Protein AF-A0A0U1DRR0-F1 (afdb_monomer)

Solvent-accessible surface area (backbone atoms only — not comparable to full-atom values): 11268 Å² total; per-residue (Å²): 137,65,84,66,63,60,56,57,52,58,53,50,54,57,53,50,54,53,51,51,54,51,48,52,51,49,52,54,47,48,56,52,49,50,54,51,51,52,50,51,48,54,51,50,53,49,51,50,51,52,52,52,51,52,52,54,51,50,53,51,50,52,53,50,51,50,52,51,51,51,51,51,54,50,51,52,51,52,51,51,37,72,68,53,86,77,43,70,48,77,48,73,47,66,81,33,59,77,59,14,31,36,36,39,28,39,34,53,83,41,56,37,26,60,30,38,38,37,42,34,44,92,91,46,76,49,76,49,74,42,70,67,47,61,54,63,72,58,57,55,76,42,77,53,41,60,52,44,42,50,54,21,50,49,32,29,54,55,29,53,76,69,70,49,92,62,80,22,73,30,78,48,55,39,37,40,40,35,39,28,23,38,92,76,65,35,77,48,76,48,77,50,77,48,81,41,80,33,70,27,85,75,85,76,82,126

Structure (mmCIF, N/CA/C/O backbone):
data_AF-A0A0U1DRR0-F1
#
_entry.id   AF-A0A0U1DRR0-F1
#
loop_
_atom_site.group_PDB
_atom_site.id
_atom_site.type_symbol
_atom_site.label_atom_id
_atom_site.label_alt_id
_atom_site.label_comp_id
_atom_site.label_asym_id
_atom_site.label_entity_id
_atom_site.label_seq_id
_atom_site.pdbx_PDB_ins_code
_atom_site.Cartn_x
_atom_site.Cartn_y
_atom_site.Cartn_z
_atom_site.occupancy
_atom_site.B_iso_or_equiv
_atom_site.auth_seq_id
_atom_site.auth_comp_id
_atom_site.auth_asym_id
_atom_site.auth_atom_id
_atom_site.pdbx_PDB_model_num
ATOM 1 N N . MET A 1 1 ? 75.560 34.987 -87.907 1.00 47.25 1 MET A N 1
ATOM 2 C CA . MET A 1 1 ? 74.380 34.548 -87.130 1.00 47.25 1 MET A CA 1
ATOM 3 C C . MET A 1 1 ? 74.604 33.088 -86.774 1.00 47.25 1 MET A C 1
ATOM 5 O O . MET A 1 1 ? 74.729 32.276 -87.680 1.00 47.25 1 MET A O 1
ATOM 9 N N . GLY A 1 2 ? 74.873 32.801 -85.498 1.00 44.09 2 GLY A N 1
ATOM 10 C CA . GLY A 1 2 ? 75.441 31.527 -85.048 1.00 44.09 2 GLY A CA 1
ATOM 11 C C . GLY A 1 2 ? 74.386 30.453 -84.785 1.00 44.09 2 GLY A C 1
ATOM 12 O O . GLY A 1 2 ? 73.340 30.732 -84.212 1.00 44.09 2 GLY A O 1
ATOM 13 N N . ALA A 1 3 ? 74.704 29.209 -85.149 1.00 47.69 3 ALA A N 1
ATOM 14 C CA . ALA A 1 3 ? 73.868 28.017 -84.963 1.00 47.69 3 ALA A CA 1
ATOM 15 C C . ALA A 1 3 ? 73.573 27.651 -83.486 1.00 47.69 3 ALA A C 1
ATOM 17 O O . ALA A 1 3 ? 72.823 26.715 -83.229 1.00 47.69 3 ALA A O 1
ATOM 18 N N . GLY A 1 4 ? 74.129 28.392 -82.518 1.00 49.22 4 GLY A N 1
ATOM 19 C CA . GLY A 1 4 ? 73.836 28.246 -81.088 1.00 49.22 4 GLY A CA 1
ATOM 20 C C . GLY A 1 4 ? 72.549 28.940 -80.620 1.00 49.22 4 GLY A C 1
ATOM 21 O O . GLY A 1 4 ? 72.000 28.539 -79.599 1.00 49.22 4 GLY A O 1
ATOM 22 N N . ASP A 1 5 ? 72.025 29.917 -81.372 1.00 46.09 5 ASP A N 1
ATOM 23 C CA . ASP A 1 5 ? 70.846 30.702 -80.952 1.00 46.09 5 ASP A CA 1
ATOM 24 C C . ASP A 1 5 ? 69.513 29.977 -81.212 1.00 46.09 5 ASP A C 1
ATOM 26 O O . ASP A 1 5 ? 68.544 30.151 -80.478 1.00 46.09 5 ASP A O 1
ATOM 30 N N . LEU A 1 6 ? 69.449 29.099 -82.222 1.00 45.78 6 LEU A N 1
ATOM 31 C CA . LEU A 1 6 ? 68.217 28.361 -82.535 1.00 45.78 6 LEU A CA 1
ATOM 32 C C . LEU A 1 6 ? 67.994 27.147 -81.618 1.00 45.78 6 LEU A C 1
ATOM 34 O O . LEU A 1 6 ? 66.853 26.786 -81.337 1.00 45.78 6 LEU A O 1
ATOM 38 N N . VAL A 1 7 ? 69.069 26.517 -81.134 1.00 48.88 7 VAL A N 1
ATOM 39 C CA . VAL A 1 7 ? 68.983 25.294 -80.315 1.00 48.88 7 VAL A CA 1
ATOM 40 C C . VAL A 1 7 ? 68.557 25.613 -78.876 1.00 48.88 7 VAL A C 1
ATOM 42 O O . VAL A 1 7 ? 67.777 24.862 -78.291 1.00 48.88 7 VAL A O 1
ATOM 45 N N . GLY A 1 8 ? 68.972 26.763 -78.330 1.00 45.22 8 GLY A N 1
ATOM 46 C CA . GLY A 1 8 ? 68.528 27.230 -77.010 1.00 45.22 8 GLY A CA 1
ATOM 47 C C . GLY A 1 8 ? 67.053 27.648 -76.974 1.00 45.22 8 GLY A C 1
ATOM 48 O O . GLY A 1 8 ? 66.344 27.334 -76.018 1.00 45.22 8 GLY A O 1
ATOM 49 N N . VAL A 1 9 ? 66.560 28.290 -78.039 1.00 50.00 9 VAL A N 1
ATOM 50 C CA . VAL A 1 9 ? 65.165 28.761 -78.123 1.00 50.00 9 VAL A CA 1
ATOM 51 C C . VAL A 1 9 ? 64.190 27.599 -78.339 1.00 50.00 9 VAL A C 1
ATOM 53 O O . VAL A 1 9 ? 63.159 27.535 -77.673 1.00 50.00 9 VAL A O 1
ATOM 56 N N . VAL A 1 10 ? 64.521 26.631 -79.202 1.00 50.53 10 VAL A N 1
ATOM 57 C CA . VAL A 1 10 ? 63.642 25.473 -79.457 1.00 50.53 10 VAL A CA 1
ATOM 58 C C . VAL A 1 10 ? 63.612 24.512 -78.258 1.00 50.53 10 VAL A C 1
ATOM 60 O O . VAL A 1 10 ? 62.545 24.006 -77.911 1.00 50.53 10 VAL A O 1
ATOM 63 N N . GLY A 1 11 ? 64.738 24.320 -77.559 1.00 51.00 11 GLY A N 1
ATOM 64 C CA . GLY A 1 11 ? 64.781 23.537 -76.316 1.00 51.00 11 GLY A CA 1
ATOM 65 C C . GLY A 1 11 ? 64.010 24.185 -75.157 1.00 51.00 11 GLY A C 1
ATOM 66 O O . GLY A 1 11 ? 63.301 23.494 -74.423 1.00 51.00 11 GLY A O 1
ATOM 67 N N . GLY A 1 12 ? 64.080 25.515 -75.024 1.00 48.97 12 GLY A N 1
ATOM 68 C CA . GLY A 1 12 ? 63.373 26.268 -73.981 1.00 48.97 12 GLY A CA 1
ATOM 69 C C . GLY A 1 12 ? 61.847 26.248 -74.124 1.00 48.97 12 GLY A C 1
ATOM 70 O O . GLY A 1 12 ? 61.138 26.132 -73.124 1.00 48.97 12 GLY A O 1
ATOM 71 N N . VAL A 1 13 ? 61.327 26.286 -75.356 1.00 54.12 13 VAL A N 1
ATOM 72 C CA . VAL A 1 13 ? 59.874 26.261 -75.615 1.00 54.12 13 VAL A CA 1
ATOM 73 C C . VAL A 1 13 ? 59.266 24.888 -75.304 1.00 54.12 13 VAL A C 1
ATOM 75 O O . VAL A 1 13 ? 58.203 24.815 -74.689 1.00 54.12 13 VAL A O 1
ATOM 78 N N . VAL A 1 14 ? 59.949 23.791 -75.647 1.00 56.69 14 VAL A N 1
ATOM 79 C CA . VAL A 1 14 ? 59.458 22.430 -75.352 1.00 56.69 14 VAL A CA 1
ATOM 80 C C . VAL A 1 14 ? 59.469 22.147 -73.842 1.00 56.69 14 VAL A C 1
ATOM 82 O O . VAL A 1 14 ? 58.505 21.586 -73.315 1.00 56.69 14 VAL A O 1
ATOM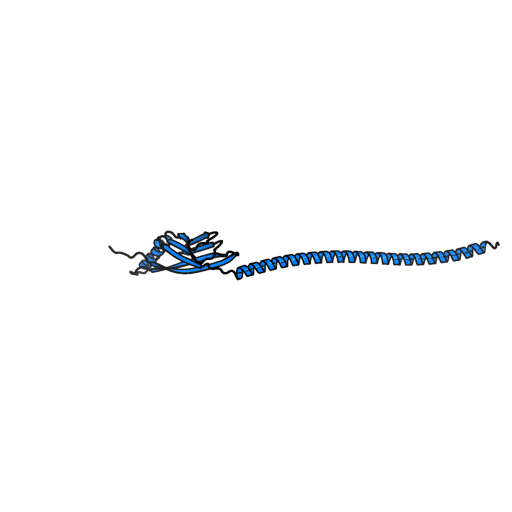 85 N N . GLY A 1 15 ? 60.503 22.600 -73.124 1.00 51.97 15 GLY A N 1
ATOM 86 C CA . GLY A 1 15 ? 60.571 22.491 -71.662 1.00 51.97 15 GLY A CA 1
ATOM 87 C C . GLY A 1 15 ? 59.484 23.296 -70.939 1.00 51.97 15 GLY A C 1
ATOM 88 O O . GLY A 1 15 ? 58.885 22.804 -69.982 1.00 51.97 15 GLY A O 1
ATOM 89 N N . ALA A 1 16 ? 59.164 24.499 -71.428 1.00 56.12 16 ALA A N 1
ATOM 90 C CA . ALA A 1 16 ? 58.118 25.344 -70.851 1.00 56.12 16 ALA A CA 1
ATOM 91 C C . ALA A 1 16 ? 56.708 24.742 -71.012 1.00 56.12 16 ALA A C 1
ATOM 93 O O . ALA A 1 16 ? 55.906 24.784 -70.078 1.00 56.12 16 ALA A O 1
ATOM 94 N N . VAL A 1 17 ? 56.409 24.126 -72.162 1.00 57.47 17 VAL A N 1
ATOM 95 C CA . VAL A 1 17 ? 55.110 23.472 -72.408 1.00 57.47 17 VAL A CA 1
ATOM 96 C C . VAL A 1 17 ? 54.944 22.221 -71.542 1.00 57.47 17 VAL A C 1
ATOM 98 O O . VAL A 1 17 ? 53.885 22.030 -70.943 1.00 57.47 17 VAL A O 1
ATOM 101 N N . ALA A 1 18 ? 55.991 21.402 -71.405 1.00 56.06 18 ALA A N 1
ATOM 102 C CA . ALA A 1 18 ? 55.964 20.237 -70.521 1.00 56.06 18 ALA A CA 1
ATOM 103 C C . ALA A 1 18 ? 55.761 20.636 -69.045 1.00 56.06 18 ALA A C 1
ATOM 105 O O . ALA A 1 18 ? 54.963 20.011 -68.344 1.00 56.06 18 ALA A O 1
ATOM 106 N N . GLY A 1 19 ? 56.407 21.718 -68.592 1.00 51.81 19 GLY A N 1
ATOM 107 C CA . GLY A 1 19 ? 56.219 22.274 -67.249 1.00 51.81 19 GLY A CA 1
ATOM 108 C C . GLY A 1 19 ? 54.793 22.775 -66.989 1.00 51.81 19 GLY A C 1
ATOM 109 O O . GLY A 1 19 ? 54.236 22.504 -65.927 1.00 51.81 19 GLY A O 1
ATOM 110 N N . LEU A 1 20 ? 54.161 23.435 -67.966 1.00 54.69 20 LEU A N 1
ATOM 111 C CA . LEU A 1 20 ? 52.775 23.910 -67.851 1.00 54.69 20 LEU A CA 1
ATOM 112 C C . LEU A 1 20 ? 51.760 22.761 -67.807 1.00 54.69 20 LEU A C 1
ATOM 114 O O . LEU A 1 20 ? 50.834 22.794 -66.997 1.00 54.69 20 LEU A O 1
ATOM 118 N N . VAL A 1 21 ? 51.939 21.721 -68.628 1.00 59.03 21 VAL A N 1
ATOM 119 C CA . VAL A 1 21 ? 51.066 20.534 -68.602 1.00 59.03 21 VAL A CA 1
ATOM 120 C C . VAL A 1 21 ? 51.209 19.786 -67.276 1.00 59.03 21 VAL A C 1
ATOM 122 O O . VAL A 1 21 ? 50.199 19.408 -66.681 1.00 59.03 21 VAL A O 1
ATOM 125 N N . ALA A 1 22 ? 52.437 19.632 -66.770 1.00 54.62 22 ALA A N 1
ATOM 126 C CA . ALA A 1 22 ? 52.684 19.040 -65.458 1.00 54.62 22 ALA A CA 1
ATOM 127 C C . ALA A 1 22 ? 52.049 19.866 -64.328 1.00 54.62 22 ALA A C 1
ATOM 129 O O . ALA A 1 22 ? 51.442 19.290 -63.430 1.00 54.62 22 ALA A O 1
ATOM 130 N N . LEU A 1 23 ? 52.108 21.199 -64.401 1.00 59.94 23 LEU A N 1
ATOM 131 C CA . LEU A 1 23 ? 51.491 22.089 -63.417 1.00 59.94 23 LEU A CA 1
ATOM 132 C C . LEU A 1 23 ? 49.958 21.993 -63.431 1.00 59.94 23 LEU A C 1
ATOM 134 O O . LEU A 1 23 ? 49.344 21.926 -62.372 1.00 59.94 23 LEU A O 1
ATOM 138 N N . ILE A 1 24 ? 49.333 21.922 -64.611 1.00 61.72 24 ILE A N 1
ATOM 139 C CA . ILE A 1 24 ? 47.876 21.756 -64.743 1.00 61.72 24 ILE A CA 1
ATOM 140 C C . ILE A 1 24 ? 47.433 20.392 -64.201 1.00 61.72 24 ILE A C 1
ATOM 142 O O . ILE A 1 24 ? 46.443 20.307 -63.471 1.00 61.72 24 ILE A O 1
ATOM 146 N N . TYR A 1 25 ? 48.169 19.322 -64.520 1.00 62.09 25 TYR A N 1
ATOM 147 C CA . TYR A 1 25 ? 47.878 17.988 -63.992 1.00 62.09 25 TYR A CA 1
ATOM 148 C C . TYR A 1 25 ? 48.100 17.905 -62.481 1.00 62.09 25 TYR A C 1
ATOM 150 O O . TYR A 1 25 ? 47.254 17.343 -61.791 1.00 62.09 25 TYR A O 1
ATOM 158 N N . ALA A 1 26 ? 49.171 18.507 -61.959 1.00 56.34 26 ALA A N 1
ATOM 159 C CA . ALA A 1 26 ? 49.430 18.593 -60.526 1.00 56.34 26 ALA A CA 1
ATOM 160 C C . ALA A 1 26 ? 48.349 19.411 -59.807 1.00 56.34 26 ALA A C 1
ATOM 162 O O . ALA A 1 26 ? 47.864 18.990 -58.764 1.00 56.34 26 ALA A O 1
ATOM 163 N N . HIS A 1 27 ? 47.890 20.521 -60.392 1.00 61.72 27 HIS A N 1
ATOM 164 C CA . HIS A 1 27 ? 46.808 21.326 -59.826 1.00 61.72 27 HIS A CA 1
ATOM 165 C C . HIS A 1 27 ? 45.486 20.546 -59.797 1.00 61.72 27 HIS A C 1
ATOM 167 O O . HIS A 1 27 ? 44.805 20.521 -58.777 1.00 61.72 27 HIS A O 1
ATOM 173 N N . LYS A 1 28 ? 45.145 19.835 -60.880 1.00 66.50 28 LYS A N 1
ATOM 174 C CA . LYS A 1 28 ? 43.941 18.989 -60.946 1.00 66.50 28 LYS A CA 1
ATOM 175 C C . LYS A 1 28 ? 44.018 17.788 -59.995 1.00 66.50 28 LYS A C 1
ATOM 177 O O . LYS A 1 28 ? 43.003 17.403 -59.415 1.00 66.50 28 LYS A O 1
ATOM 182 N N . ALA A 1 29 ? 45.203 17.202 -59.835 1.00 57.09 29 ALA A N 1
ATOM 183 C CA . ALA A 1 29 ? 45.454 16.132 -58.876 1.00 57.09 29 ALA A CA 1
ATOM 184 C C . ALA A 1 29 ? 45.346 16.639 -57.431 1.00 57.09 29 ALA A C 1
ATOM 186 O O . ALA A 1 29 ? 44.679 15.987 -56.633 1.00 57.09 29 ALA A O 1
ATOM 187 N N . ASN A 1 30 ? 45.892 17.821 -57.125 1.00 67.81 30 ASN A N 1
ATOM 188 C CA . ASN A 1 30 ? 45.749 18.467 -55.820 1.00 67.81 30 ASN A CA 1
ATOM 189 C C . ASN A 1 30 ? 44.279 18.749 -55.501 1.00 67.81 30 ASN A C 1
ATOM 191 O O . ASN A 1 30 ? 43.808 18.307 -54.465 1.00 67.81 30 ASN A O 1
ATOM 195 N N . THR A 1 31 ? 43.503 19.327 -56.426 1.00 74.06 31 THR A N 1
ATOM 196 C CA . THR A 1 31 ? 42.065 19.567 -56.196 1.00 74.06 31 THR A CA 1
ATOM 197 C C . THR A 1 31 ? 41.284 18.273 -55.934 1.00 74.06 31 THR A C 1
ATOM 199 O O . THR A 1 31 ? 40.393 18.234 -55.085 1.00 74.06 31 THR A O 1
ATOM 202 N N . LYS A 1 32 ? 41.614 17.184 -56.645 1.00 73.12 32 LYS A N 1
ATOM 203 C CA . LYS A 1 32 ? 40.989 15.872 -56.417 1.00 73.12 32 LYS A CA 1
ATOM 204 C C . LYS A 1 32 ? 41.426 15.254 -55.085 1.00 73.12 32 LYS A C 1
ATOM 206 O O . LYS A 1 32 ? 40.613 14.612 -54.427 1.00 73.12 32 LYS A O 1
ATOM 211 N N . SER A 1 33 ? 42.682 15.456 -54.693 1.00 69.31 33 SER A N 1
ATOM 212 C CA . SER A 1 33 ? 43.209 15.034 -53.396 1.00 69.31 33 SER A CA 1
ATOM 213 C C . SER A 1 33 ? 42.542 15.794 -52.252 1.00 69.31 33 SER A C 1
ATOM 215 O O . SER A 1 33 ? 42.168 15.172 -51.266 1.00 69.31 33 SER A O 1
ATOM 217 N N . ASP A 1 34 ? 42.321 17.100 -52.405 1.00 78.81 34 ASP A N 1
ATOM 218 C CA . ASP A 1 34 ? 41.624 17.932 -51.422 1.00 78.81 34 ASP A CA 1
ATOM 219 C C . ASP A 1 34 ? 40.175 17.466 -51.256 1.00 78.81 34 ASP A C 1
ATOM 221 O O . ASP A 1 34 ? 39.748 17.164 -50.147 1.00 78.81 34 ASP A O 1
ATOM 225 N N . SER A 1 35 ? 39.463 17.244 -52.367 1.00 77.56 35 SER A N 1
ATOM 226 C CA . SER A 1 35 ? 38.093 16.704 -52.334 1.00 77.56 35 SER A CA 1
ATOM 227 C C . SER A 1 35 ? 38.020 15.314 -51.685 1.00 77.56 35 SER A C 1
ATOM 229 O O . SER A 1 35 ? 37.065 14.998 -50.978 1.00 77.56 35 SER A O 1
ATOM 231 N N . SER A 1 36 ? 39.022 14.460 -51.920 1.00 72.88 36 SER A N 1
ATOM 232 C CA . SER A 1 36 ? 39.097 13.131 -51.302 1.00 72.88 36 SER A CA 1
ATOM 233 C C . SER A 1 36 ? 39.416 13.207 -49.809 1.00 72.88 36 SER A C 1
ATOM 235 O O . SER A 1 36 ? 38.892 12.404 -49.040 1.00 72.88 36 SER A O 1
ATOM 237 N N . ASN A 1 37 ? 40.264 14.151 -49.398 1.00 83.12 37 ASN A N 1
ATOM 238 C CA . ASN A 1 37 ? 40.577 14.401 -47.995 1.00 83.12 37 ASN A CA 1
ATOM 239 C C . ASN A 1 37 ? 39.357 14.952 -47.252 1.00 83.12 37 ASN A C 1
ATOM 241 O O . ASN A 1 37 ? 39.082 14.506 -46.140 1.00 83.12 37 ASN A O 1
ATOM 245 N N . ASP A 1 38 ? 38.596 15.853 -47.872 1.00 81.69 38 ASP A N 1
ATOM 246 C CA . ASP A 1 38 ? 37.351 16.377 -47.311 1.00 81.69 38 ASP A CA 1
ATOM 247 C C . ASP A 1 38 ? 36.304 15.269 -47.155 1.00 81.69 38 ASP A C 1
ATOM 249 O O . ASP A 1 38 ? 35.729 15.114 -46.079 1.00 81.69 38 ASP A O 1
ATOM 253 N N . LEU A 1 39 ? 36.130 14.418 -48.174 1.00 74.50 39 LEU A N 1
ATOM 254 C CA . LEU A 1 39 ? 35.236 13.260 -48.087 1.00 74.50 39 LEU A CA 1
ATOM 255 C C . LEU A 1 39 ? 35.669 12.277 -46.990 1.00 74.50 39 LEU A C 1
ATOM 257 O O . LEU A 1 39 ? 34.824 11.772 -46.254 1.00 74.50 39 LEU A O 1
ATOM 261 N N . ALA A 1 40 ? 36.972 12.013 -46.856 1.00 78.12 40 ALA A N 1
ATOM 262 C CA . ALA A 1 40 ? 37.500 11.150 -45.802 1.00 78.12 40 ALA A CA 1
ATOM 263 C C . ALA A 1 40 ? 37.259 11.740 -44.403 1.00 78.12 40 ALA A C 1
ATOM 265 O O . ALA A 1 40 ? 36.913 10.997 -43.485 1.00 78.12 40 ALA A O 1
ATOM 266 N N . ARG A 1 41 ? 37.379 13.067 -44.242 1.00 82.75 41 ARG A N 1
ATOM 267 C CA . ARG A 1 41 ? 37.029 13.767 -42.996 1.00 82.75 41 ARG A CA 1
ATOM 268 C C . ARG A 1 41 ? 35.545 13.623 -42.686 1.00 82.75 41 ARG A C 1
ATOM 270 O O . ARG A 1 41 ? 35.213 13.144 -41.611 1.00 82.75 41 ARG A O 1
ATOM 277 N N . THR A 1 42 ? 34.666 13.912 -43.648 1.00 77.31 42 THR A N 1
ATOM 278 C CA . THR A 1 42 ? 33.214 13.744 -43.472 1.00 77.31 42 THR A CA 1
ATOM 279 C C . THR A 1 42 ? 32.834 12.300 -43.136 1.00 77.31 42 THR A C 1
ATOM 281 O O . THR A 1 42 ? 31.987 12.071 -42.277 1.00 77.31 42 THR A O 1
ATOM 284 N N . ALA A 1 43 ? 33.464 11.310 -43.775 1.00 70.88 43 ALA A N 1
ATOM 285 C CA . ALA A 1 43 ? 33.225 9.901 -43.474 1.00 70.88 43 ALA A CA 1
ATOM 286 C C . ALA A 1 43 ? 33.680 9.529 -42.054 1.00 70.88 43 ALA A C 1
ATOM 288 O O . ALA A 1 43 ? 32.976 8.793 -41.363 1.00 70.88 43 ALA A O 1
ATOM 289 N N . ASN A 1 44 ? 34.823 10.055 -41.603 1.00 82.44 44 ASN A N 1
ATOM 290 C CA . ASN A 1 44 ? 35.314 9.842 -40.244 1.00 82.44 44 ASN A CA 1
ATOM 291 C C . ASN A 1 44 ? 34.410 10.520 -39.199 1.00 82.44 44 ASN A C 1
ATOM 293 O O . ASN A 1 44 ? 34.080 9.914 -38.183 1.00 82.44 44 ASN A O 1
ATOM 297 N N . ASP A 1 45 ? 33.935 11.735 -39.480 1.00 81.56 45 ASP A N 1
ATOM 298 C CA . ASP A 1 45 ? 32.996 12.461 -38.618 1.00 81.56 45 ASP A CA 1
ATOM 299 C C . ASP A 1 45 ? 31.650 11.724 -38.506 1.00 81.56 45 ASP A C 1
ATOM 301 O O . ASP A 1 45 ? 31.087 11.595 -37.414 1.00 81.56 45 ASP A O 1
ATOM 305 N N . LEU A 1 46 ? 31.156 11.172 -39.621 1.00 75.81 46 LEU A N 1
ATOM 306 C CA . LEU A 1 46 ? 29.944 10.355 -39.641 1.00 75.81 46 LEU A CA 1
ATOM 307 C C . LEU A 1 46 ? 30.134 9.042 -38.874 1.00 75.81 46 LEU A C 1
ATOM 309 O O . LEU A 1 46 ? 29.252 8.656 -38.110 1.00 75.81 46 LEU A O 1
ATOM 313 N N . ALA A 1 47 ? 31.278 8.370 -39.037 1.00 75.06 47 ALA A N 1
ATOM 314 C CA . ALA A 1 47 ? 31.603 7.153 -38.294 1.00 75.06 47 ALA A CA 1
ATOM 315 C C . ALA A 1 47 ? 31.709 7.418 -36.785 1.00 75.06 47 ALA A C 1
ATOM 317 O O . ALA A 1 47 ? 31.187 6.642 -35.985 1.00 75.06 47 ALA A O 1
ATOM 318 N N . SER A 1 48 ? 32.319 8.541 -36.399 1.00 83.31 48 SER A N 1
ATOM 319 C CA . SER A 1 48 ? 32.384 8.998 -35.010 1.00 83.31 48 SER A CA 1
ATOM 320 C C . SER A 1 48 ? 30.983 9.238 -34.441 1.00 83.31 48 SER A C 1
ATOM 322 O O . SER A 1 48 ? 30.628 8.673 -33.408 1.00 83.31 48 SER A O 1
ATOM 324 N N . THR A 1 49 ? 30.139 9.969 -35.177 1.00 81.06 49 THR A N 1
ATOM 325 C CA . THR A 1 49 ? 28.741 10.228 -34.793 1.00 81.06 49 THR A CA 1
ATOM 326 C C . THR A 1 49 ? 27.938 8.932 -34.663 1.00 81.06 49 THR A C 1
ATOM 328 O O . THR A 1 49 ? 27.200 8.754 -33.697 1.00 81.06 49 THR A O 1
ATOM 331 N N . ALA A 1 50 ? 28.103 7.995 -35.601 1.00 71.69 50 ALA A N 1
ATOM 332 C CA . ALA A 1 50 ? 27.448 6.692 -35.553 1.00 71.69 50 ALA A CA 1
ATOM 333 C C . ALA A 1 50 ? 27.890 5.870 -34.332 1.00 71.69 50 ALA A C 1
ATOM 335 O O . ALA A 1 50 ? 27.061 5.215 -33.704 1.00 71.69 50 ALA A O 1
ATOM 336 N N . ASN A 1 51 ? 29.172 5.931 -33.963 1.00 83.75 51 ASN A N 1
ATOM 337 C CA . ASN A 1 51 ? 29.692 5.253 -32.778 1.00 83.75 51 ASN A CA 1
ATOM 338 C C . ASN A 1 51 ? 29.154 5.868 -31.475 1.00 83.75 51 ASN A C 1
ATOM 340 O O . ASN A 1 51 ? 28.790 5.137 -30.551 1.00 83.75 51 ASN A O 1
ATOM 344 N N . THR A 1 52 ? 29.048 7.198 -31.409 1.00 86.06 52 THR A N 1
ATOM 345 C CA . THR A 1 52 ? 28.385 7.889 -30.295 1.00 86.06 52 THR A CA 1
ATOM 346 C C . THR A 1 52 ? 26.925 7.460 -30.182 1.00 86.06 52 THR A C 1
ATOM 348 O O . THR A 1 52 ? 26.513 7.009 -29.117 1.00 86.06 52 THR A O 1
ATOM 351 N N . LEU A 1 53 ? 26.171 7.482 -31.286 1.00 80.06 53 LEU A N 1
ATOM 352 C CA . LEU A 1 53 ? 24.765 7.075 -31.293 1.00 80.06 53 LEU A CA 1
ATOM 353 C C . LEU A 1 53 ? 24.583 5.604 -30.887 1.00 80.06 53 LEU A C 1
ATOM 355 O O . LEU A 1 53 ? 23.672 5.279 -30.132 1.00 80.06 53 LEU A O 1
ATOM 359 N N . ALA A 1 54 ? 25.464 4.709 -31.344 1.00 79.81 54 ALA A N 1
ATOM 360 C CA . ALA A 1 54 ? 25.445 3.306 -30.935 1.00 79.81 54 ALA A CA 1
ATOM 361 C C . ALA A 1 54 ? 25.712 3.142 -29.428 1.00 79.81 54 ALA A C 1
ATOM 363 O O . ALA A 1 54 ? 25.078 2.319 -28.769 1.00 79.81 54 ALA A O 1
ATOM 364 N N . THR A 1 55 ? 26.613 3.951 -28.868 1.00 88.81 55 THR A N 1
ATOM 365 C CA . THR A 1 55 ? 26.913 3.949 -27.429 1.00 88.81 55 THR A CA 1
ATOM 366 C C . THR A 1 55 ? 25.713 4.439 -26.610 1.00 88.81 55 THR A C 1
ATOM 368 O O . THR A 1 55 ? 25.347 3.822 -25.607 1.00 88.81 55 THR A O 1
ATOM 371 N N . GLU A 1 56 ? 25.054 5.508 -27.060 1.00 86.19 56 GLU A N 1
ATOM 372 C CA . GLU A 1 56 ? 23.829 6.032 -26.440 1.00 86.19 56 GLU A CA 1
ATOM 373 C C . GLU A 1 56 ? 22.669 5.028 -26.521 1.00 86.19 56 GLU A C 1
ATOM 375 O O . GLU A 1 56 ? 21.949 4.819 -25.540 1.00 86.19 56 GLU A O 1
ATOM 380 N N . ALA A 1 57 ? 22.515 4.350 -27.663 1.00 81.12 57 ALA A N 1
ATOM 381 C CA . ALA A 1 57 ? 21.511 3.308 -27.850 1.00 81.12 57 ALA A CA 1
ATOM 382 C C . ALA A 1 57 ? 21.740 2.112 -26.914 1.00 81.12 57 ALA A C 1
ATOM 384 O O . ALA A 1 57 ? 20.788 1.640 -26.294 1.00 81.12 57 ALA A O 1
ATOM 385 N N . ASN A 1 58 ? 22.990 1.664 -26.750 1.00 88.94 58 ASN A N 1
ATOM 386 C CA . ASN A 1 58 ? 23.330 0.593 -25.809 1.00 88.94 58 ASN A CA 1
ATOM 387 C C . ASN A 1 58 ? 23.032 1.001 -24.363 1.00 88.94 58 ASN A C 1
ATOM 389 O O . ASN A 1 58 ? 22.387 0.251 -23.640 1.00 88.94 58 ASN A O 1
ATOM 393 N N . THR A 1 59 ? 23.399 2.225 -23.977 1.00 92.62 59 THR A N 1
ATOM 394 C CA . THR A 1 59 ? 23.084 2.764 -22.643 1.00 92.62 59 THR A CA 1
ATOM 395 C C . THR A 1 59 ? 21.572 2.789 -22.396 1.00 92.62 59 THR A C 1
ATOM 397 O O . THR A 1 59 ? 21.091 2.418 -21.328 1.00 92.62 59 THR A O 1
ATOM 400 N N . THR A 1 60 ? 20.794 3.188 -23.404 1.00 87.94 60 THR A N 1
ATOM 401 C CA . THR A 1 60 ? 19.328 3.201 -23.326 1.00 87.94 60 THR A CA 1
ATOM 402 C C . THR A 1 60 ? 18.756 1.789 -23.193 1.00 87.94 60 THR A C 1
ATOM 404 O O . THR A 1 60 ? 17.826 1.578 -22.415 1.00 87.94 60 THR A O 1
ATOM 407 N N . ALA A 1 61 ? 19.311 0.819 -23.924 1.00 89.12 61 ALA A N 1
ATOM 408 C CA . ALA A 1 61 ? 18.908 -0.580 -23.836 1.00 89.12 61 ALA A CA 1
ATOM 409 C C . ALA A 1 61 ? 19.221 -1.185 -22.457 1.00 89.12 61 ALA A C 1
ATOM 411 O O . ALA A 1 61 ? 18.380 -1.897 -21.909 1.00 89.12 61 ALA A O 1
ATOM 412 N N . ASP A 1 62 ? 20.376 -0.856 -21.874 1.00 93.38 62 ASP A N 1
ATOM 413 C CA . ASP A 1 62 ? 20.753 -1.293 -20.527 1.00 93.38 62 ASP A CA 1
ATOM 414 C C . ASP A 1 62 ? 19.806 -0.720 -19.465 1.00 93.38 62 ASP A C 1
ATOM 416 O O . ASP A 1 62 ? 19.277 -1.471 -18.643 1.00 93.38 62 ASP A O 1
ATOM 420 N N . ASN A 1 63 ? 19.494 0.577 -19.545 1.00 93.44 63 ASN A N 1
ATOM 421 C CA . ASN A 1 63 ? 18.516 1.214 -18.658 1.00 93.44 63 ASN A CA 1
ATOM 422 C C . ASN A 1 63 ? 17.123 0.580 -18.806 1.00 93.44 63 ASN A C 1
ATOM 424 O O . ASN A 1 63 ? 16.438 0.314 -17.819 1.00 93.44 63 ASN A O 1
ATOM 428 N N . ALA A 1 64 ? 16.689 0.301 -20.040 1.00 90.69 64 ALA A N 1
ATOM 429 C CA . ALA A 1 64 ? 15.410 -0.358 -20.289 1.00 90.69 64 ALA A CA 1
ATOM 430 C C . ALA A 1 64 ? 15.378 -1.785 -19.714 1.00 90.69 64 ALA A C 1
ATOM 432 O O . ALA A 1 64 ? 14.357 -2.212 -19.170 1.00 90.69 64 ALA A O 1
ATOM 433 N N . LEU A 1 65 ? 16.493 -2.518 -19.797 1.00 93.56 65 LEU A N 1
ATOM 434 C CA . LEU A 1 65 ? 16.633 -3.844 -19.203 1.00 93.56 65 LEU A CA 1
ATOM 435 C C . LEU A 1 65 ? 16.575 -3.791 -17.671 1.00 93.56 65 LEU A C 1
ATOM 437 O O . LEU A 1 65 ? 15.977 -4.676 -17.059 1.00 93.56 65 LEU A O 1
ATOM 441 N N . GLU A 1 66 ? 17.185 -2.785 -17.048 1.00 95.56 66 GLU A N 1
ATOM 442 C CA . GLU A 1 66 ? 17.112 -2.568 -15.601 1.00 95.56 66 GLU A CA 1
ATOM 443 C C . GLU A 1 66 ? 15.670 -2.313 -15.150 1.00 95.56 66 GLU A C 1
ATOM 445 O O . GLU A 1 66 ? 15.154 -3.055 -14.314 1.00 95.56 66 GLU A O 1
ATOM 450 N N . VAL A 1 67 ? 14.970 -1.379 -15.800 1.00 94.62 67 VAL A N 1
ATOM 451 C CA . VAL A 1 67 ? 13.552 -1.097 -15.521 1.00 94.62 67 VAL A CA 1
ATOM 452 C C . VAL A 1 67 ? 12.684 -2.344 -15.715 1.00 94.62 67 VAL A C 1
ATOM 454 O O . VAL A 1 67 ? 11.808 -2.625 -14.899 1.00 94.62 67 VAL A O 1
ATOM 457 N N . ALA A 1 68 ? 12.932 -3.139 -16.760 1.00 91.75 68 ALA A N 1
ATOM 458 C CA . ALA A 1 68 ? 12.199 -4.384 -16.986 1.00 91.75 68 ALA A CA 1
ATOM 459 C C . ALA A 1 68 ? 12.448 -5.425 -15.878 1.00 91.75 68 ALA A C 1
ATOM 461 O O . ALA A 1 68 ? 11.522 -6.128 -15.468 1.00 91.75 68 ALA A O 1
ATOM 462 N N . LYS A 1 69 ? 13.681 -5.525 -15.362 1.00 94.06 69 LYS A N 1
ATOM 463 C CA . LYS A 1 69 ? 14.005 -6.403 -14.225 1.00 94.06 69 LYS A CA 1
ATOM 464 C C . LYS A 1 69 ? 13.285 -5.955 -12.961 1.00 94.06 69 LYS A C 1
ATOM 466 O O . LYS A 1 69 ? 12.707 -6.799 -12.280 1.00 94.06 69 LYS A O 1
ATOM 471 N N . GLU A 1 70 ? 13.289 -4.658 -12.669 1.00 93.69 70 GLU A N 1
ATOM 472 C CA . GLU A 1 70 ? 12.552 -4.104 -11.534 1.00 93.69 70 GLU A CA 1
ATOM 473 C C . GLU A 1 70 ? 11.055 -4.385 -11.669 1.00 93.69 70 GLU A C 1
ATOM 475 O O . GLU A 1 70 ? 10.450 -4.941 -10.754 1.00 93.69 70 GLU A O 1
ATOM 480 N N . ALA A 1 71 ? 10.462 -4.094 -12.830 1.00 90.50 71 ALA A N 1
ATOM 481 C CA . ALA A 1 71 ? 9.048 -4.342 -13.100 1.00 90.50 71 ALA A CA 1
ATOM 482 C C . ALA A 1 71 ? 8.668 -5.819 -12.908 1.00 90.50 71 ALA A C 1
ATOM 484 O O . ALA A 1 71 ? 7.657 -6.115 -12.272 1.00 90.50 71 ALA A O 1
ATOM 485 N N . ASN A 1 72 ? 9.502 -6.755 -13.371 1.00 91.56 72 ASN A N 1
ATOM 486 C CA . ASN A 1 72 ? 9.288 -8.185 -13.136 1.00 91.56 72 ASN A CA 1
ATOM 487 C C . ASN A 1 72 ? 9.353 -8.542 -11.643 1.00 91.56 72 ASN A C 1
ATOM 489 O O . ASN A 1 72 ? 8.533 -9.318 -11.156 1.00 91.56 72 ASN A O 1
ATOM 493 N N . GLN A 1 73 ? 10.288 -7.959 -10.886 1.00 91.44 73 GLN A N 1
ATOM 494 C CA . GLN A 1 73 ? 10.359 -8.162 -9.435 1.00 91.44 73 GLN A CA 1
ATOM 495 C C . GLN A 1 73 ? 9.131 -7.600 -8.706 1.00 91.44 73 GLN A C 1
ATOM 497 O O . GLN A 1 73 ? 8.647 -8.221 -7.759 1.00 91.44 73 GLN A O 1
ATOM 502 N N . TYR A 1 74 ? 8.613 -6.442 -9.125 1.00 89.81 74 TYR A N 1
ATOM 503 C CA . TYR A 1 74 ? 7.342 -5.915 -8.619 1.00 89.81 74 TYR A CA 1
ATOM 504 C C . TYR A 1 74 ? 6.189 -6.865 -8.942 1.00 89.81 74 TYR A C 1
ATOM 506 O O . TYR A 1 74 ? 5.467 -7.252 -8.030 1.00 89.81 74 TYR A O 1
ATOM 514 N N . SER A 1 75 ? 6.088 -7.328 -10.191 1.00 86.69 75 SER A N 1
ATOM 515 C CA . SER A 1 75 ? 5.039 -8.258 -10.620 1.00 86.69 75 SER A CA 1
ATOM 516 C C . SER A 1 75 ? 5.029 -9.547 -9.797 1.00 86.69 75 SER A C 1
ATOM 518 O O . SER A 1 75 ? 3.967 -9.983 -9.366 1.00 86.69 75 SER A O 1
ATOM 520 N N . HIS A 1 76 ? 6.193 -10.145 -9.531 1.00 87.75 76 HIS A N 1
ATOM 521 C CA . HIS A 1 76 ? 6.273 -11.351 -8.703 1.00 87.75 76 HIS A CA 1
ATOM 522 C C . HIS A 1 76 ? 5.888 -11.100 -7.241 1.00 87.75 76 HIS A C 1
ATOM 524 O O . HIS A 1 76 ? 5.256 -11.953 -6.621 1.00 87.75 76 HIS A O 1
ATOM 530 N N . ARG A 1 77 ? 6.244 -9.939 -6.674 1.00 86.25 77 ARG A N 1
ATOM 531 C CA . ARG A 1 77 ? 5.818 -9.575 -5.313 1.00 86.25 77 ARG A CA 1
ATOM 532 C C . ARG A 1 77 ? 4.314 -9.357 -5.236 1.00 86.25 77 ARG A C 1
ATOM 534 O O . ARG A 1 77 ? 3.688 -9.824 -4.291 1.00 86.25 77 ARG A O 1
ATOM 541 N N . ASP A 1 78 ? 3.740 -8.685 -6.223 1.00 83.69 78 ASP A N 1
ATOM 542 C CA . ASP A 1 78 ? 2.303 -8.434 -6.269 1.00 83.69 78 ASP A CA 1
ATOM 543 C C . ASP A 1 78 ? 1.516 -9.736 -6.465 1.00 83.69 78 ASP A C 1
ATOM 545 O O . ASP A 1 78 ? 0.508 -9.945 -5.793 1.00 83.69 78 ASP A O 1
ATOM 549 N N . GLU A 1 79 ? 2.010 -10.659 -7.295 1.00 86.62 79 GLU A N 1
ATOM 550 C CA . GLU A 1 79 ? 1.438 -12.004 -7.437 1.00 86.62 79 GLU A CA 1
ATOM 551 C C . GLU A 1 79 ? 1.512 -12.799 -6.122 1.00 86.62 79 GLU A C 1
ATOM 553 O O . GLU A 1 79 ? 0.526 -13.417 -5.708 1.00 86.62 79 GLU A O 1
ATOM 558 N N . ALA A 1 80 ? 2.646 -12.735 -5.415 1.00 83.06 80 ALA A N 1
ATOM 559 C CA . ALA A 1 80 ? 2.803 -13.380 -4.113 1.00 83.06 80 ALA A CA 1
ATOM 560 C C . ALA A 1 80 ? 1.814 -12.827 -3.073 1.00 83.06 80 ALA A C 1
ATOM 562 O O . ALA A 1 80 ? 1.194 -13.605 -2.354 1.00 83.06 80 ALA A O 1
ATOM 563 N N . ARG A 1 81 ? 1.599 -11.503 -3.032 1.00 86.81 81 ARG A N 1
ATOM 564 C CA . ARG A 1 81 ? 0.578 -10.874 -2.171 1.00 86.81 81 ARG A CA 1
ATOM 565 C C . ARG A 1 81 ? -0.844 -11.256 -2.567 1.00 86.81 81 ARG A C 1
ATOM 567 O O . ARG A 1 81 ? -1.689 -11.468 -1.704 1.00 86.81 81 ARG A O 1
ATOM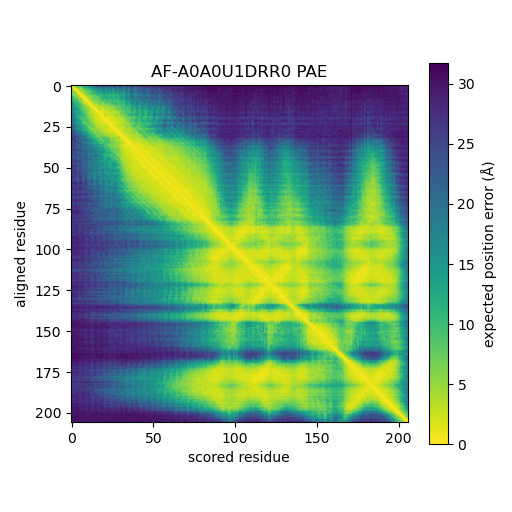 574 N N . ALA A 1 82 ? -1.129 -11.326 -3.866 1.00 78.56 82 ALA A N 1
ATOM 575 C CA . ALA A 1 82 ? -2.463 -11.649 -4.369 1.00 78.56 82 ALA A CA 1
ATOM 576 C C . ALA A 1 82 ? -2.868 -13.100 -4.067 1.00 78.56 82 ALA A C 1
ATOM 578 O O . ALA A 1 82 ? -4.048 -13.382 -3.865 1.00 78.56 82 ALA A O 1
ATOM 579 N N . THR A 1 83 ? -1.892 -14.008 -4.034 1.00 86.75 83 THR A N 1
ATOM 580 C CA . THR A 1 83 ? -2.092 -15.438 -3.756 1.00 86.75 83 THR A CA 1
ATOM 581 C C . THR A 1 83 ? -1.831 -15.819 -2.299 1.00 86.75 83 THR A C 1
ATOM 583 O O . THR A 1 83 ? -1.997 -16.985 -1.932 1.00 86.75 83 THR A O 1
ATOM 586 N N . GLU A 1 84 ? -1.458 -14.855 -1.454 1.00 86.06 84 GLU A N 1
ATOM 587 C CA . GLU A 1 84 ? -1.247 -15.068 -0.028 1.00 86.06 84 GLU A CA 1
ATOM 588 C C . GLU A 1 84 ? -2.549 -15.534 0.630 1.00 86.06 84 GLU A C 1
ATOM 590 O O . GLU A 1 84 ? -3.569 -14.835 0.641 1.00 86.06 84 GLU A O 1
ATOM 595 N N . ARG A 1 85 ? -2.507 -16.734 1.209 1.00 85.00 85 ARG A N 1
ATOM 596 C CA . ARG A 1 85 ? -3.564 -17.184 2.108 1.00 85.00 85 ARG A CA 1
ATOM 597 C C . ARG A 1 85 ? -3.479 -16.347 3.380 1.00 85.00 85 ARG A C 1
ATOM 599 O O . ARG A 1 85 ? -2.412 -16.258 3.971 1.00 85.00 85 ARG A O 1
ATOM 606 N N . HIS A 1 86 ? -4.606 -15.772 3.781 1.00 86.12 86 HIS A N 1
ATOM 607 C CA . HIS A 1 86 ? -4.735 -15.063 5.044 1.00 86.12 86 HIS A CA 1
ATOM 608 C C . HIS A 1 86 ? -5.991 -15.545 5.777 1.00 86.12 86 HIS A C 1
ATOM 610 O O . HIS A 1 86 ? -7.093 -15.541 5.225 1.00 86.12 86 HIS A O 1
ATOM 616 N N . ASP A 1 87 ? -5.824 -15.947 7.025 1.00 89.50 87 ASP A N 1
ATOM 617 C CA . ASP A 1 87 ? -6.869 -16.289 7.976 1.00 89.50 87 ASP A CA 1
ATOM 618 C C . ASP A 1 87 ? -6.806 -15.304 9.141 1.00 89.50 87 ASP A C 1
ATOM 620 O O . ASP A 1 87 ? -6.232 -15.558 10.200 1.00 89.50 87 ASP A O 1
ATOM 624 N N . VAL A 1 88 ? -7.365 -14.123 8.885 1.00 91.44 88 VAL A N 1
ATOM 625 C CA . VAL A 1 88 ? -7.567 -13.074 9.879 1.00 91.44 88 VAL A CA 1
ATOM 626 C C . VAL A 1 88 ? -9.009 -12.626 9.766 1.00 91.44 88 VAL A C 1
ATOM 628 O O . VAL A 1 88 ? -9.436 -12.133 8.720 1.00 91.44 88 VAL A O 1
ATOM 631 N N . HIS A 1 89 ? -9.748 -12.785 10.853 1.00 91.44 89 HIS A N 1
ATOM 632 C CA . HIS A 1 89 ? -11.084 -12.233 11.010 1.00 91.44 89 HIS A CA 1
ATOM 633 C C . HIS A 1 89 ? -11.221 -11.617 12.399 1.00 91.44 89 HIS A C 1
ATOM 635 O O . HIS A 1 89 ? -10.427 -11.887 13.300 1.00 91.44 89 HIS A O 1
ATOM 641 N N . TRP A 1 90 ? -12.202 -10.738 12.557 1.00 93.38 90 TRP A N 1
ATOM 642 C CA . TRP A 1 90 ? -12.369 -9.952 13.768 1.00 93.38 90 TRP A CA 1
ATOM 643 C C . TRP A 1 90 ? -13.684 -10.316 14.436 1.00 93.38 90 TRP A C 1
ATOM 645 O O . TRP A 1 90 ? -14.749 -10.150 13.847 1.00 93.38 90 TRP A O 1
ATOM 655 N N . ASP A 1 91 ? -13.589 -10.794 15.672 1.00 92.56 91 ASP A N 1
ATOM 656 C CA . ASP A 1 91 ? -14.737 -10.938 16.554 1.00 92.56 91 ASP A CA 1
ATOM 657 C C . ASP A 1 91 ? -14.919 -9.639 17.327 1.00 92.56 91 ASP A C 1
ATOM 659 O O . ASP A 1 91 ? -13.974 -9.091 17.897 1.00 92.56 91 ASP A O 1
ATOM 663 N N . GLU A 1 92 ? -16.149 -9.157 17.388 1.00 92.62 92 GLU A N 1
ATOM 664 C CA . GLU A 1 92 ? -16.476 -7.904 18.046 1.00 92.62 92 GLU A CA 1
ATOM 665 C C . GLU A 1 92 ? -17.594 -8.100 19.066 1.00 92.62 92 GLU A C 1
ATOM 667 O O . GLU A 1 92 ? -18.499 -8.920 18.890 1.00 92.62 92 GLU A O 1
ATOM 672 N N . GLY A 1 93 ? -17.541 -7.349 20.160 1.00 90.25 93 GLY A N 1
ATOM 673 C CA . GLY A 1 93 ? -18.571 -7.450 21.177 1.00 90.25 93 GLY A CA 1
ATOM 674 C C . GLY A 1 93 ? -18.399 -6.479 22.328 1.00 90.25 93 GLY A C 1
ATOM 675 O O . GLY A 1 93 ? -17.321 -5.959 22.608 1.00 90.25 93 GLY A O 1
ATOM 676 N N . TRP A 1 94 ? -19.498 -6.256 23.040 1.00 88.44 94 TRP A N 1
ATOM 677 C CA . TRP A 1 94 ? -19.468 -5.528 24.299 1.00 88.44 94 TRP A CA 1
ATOM 678 C C . TRP A 1 94 ? -19.021 -6.467 25.410 1.00 88.44 94 TRP A C 1
ATOM 680 O O . TRP A 1 94 ? -19.753 -7.384 25.773 1.00 88.44 94 TRP A O 1
ATOM 690 N N . GLU A 1 95 ? -17.856 -6.200 25.993 1.00 88.50 95 GLU A N 1
ATOM 691 C CA . GLU A 1 95 ? -17.466 -6.846 27.246 1.00 88.50 95 GLU A CA 1
ATOM 692 C C . GLU A 1 95 ? -18.361 -6.345 28.386 1.00 88.50 95 GLU A C 1
ATOM 694 O O . GLU A 1 95 ? -18.847 -7.113 29.216 1.00 88.50 95 GLU A O 1
ATOM 699 N N . SER A 1 96 ? -18.635 -5.038 28.406 1.00 83.75 96 SER A N 1
ATOM 700 C CA . SER A 1 96 ? -19.568 -4.447 29.357 1.00 83.75 96 SER A CA 1
ATOM 701 C C . SER A 1 96 ? -20.223 -3.202 28.780 1.00 83.75 96 SER A C 1
ATOM 703 O O . SER A 1 96 ? -19.638 -2.119 28.762 1.00 83.75 96 SER A O 1
ATOM 705 N N . LEU A 1 97 ? -21.487 -3.339 28.375 1.00 80.00 97 LEU A N 1
ATOM 706 C CA . LEU A 1 97 ? -22.284 -2.217 27.876 1.00 80.00 97 LEU A CA 1
ATOM 707 C C . LEU A 1 97 ? -22.452 -1.112 28.933 1.00 80.00 97 LEU A C 1
ATOM 709 O O . LEU A 1 97 ? -22.390 0.068 28.615 1.00 80.00 97 LEU A O 1
ATOM 713 N N . GLN A 1 98 ? -22.609 -1.485 30.206 1.00 76.62 98 GLN A N 1
ATOM 714 C CA . GLN A 1 98 ? -22.778 -0.530 31.310 1.00 76.62 98 GLN A CA 1
ATOM 715 C C . GLN A 1 98 ? -21.521 0.304 31.573 1.00 76.62 98 GLN A C 1
ATOM 717 O O . GLN A 1 98 ? -21.627 1.460 31.970 1.00 76.62 98 GLN A O 1
ATOM 722 N N . ARG A 1 99 ? -20.336 -0.280 31.360 1.00 80.94 99 ARG A N 1
ATOM 723 C CA . ARG A 1 99 ? -19.045 0.406 31.525 1.00 80.94 99 ARG A CA 1
ATOM 724 C C . ARG A 1 99 ? -18.553 1.046 30.225 1.00 80.94 99 ARG A C 1
ATOM 726 O O . ARG A 1 99 ? -17.497 1.669 30.227 1.00 80.94 99 ARG A O 1
ATOM 733 N N . GLY A 1 100 ? -19.293 0.867 29.129 1.00 86.62 100 GLY A N 1
ATOM 734 C CA . GLY A 1 100 ? -18.911 1.362 27.815 1.00 86.62 100 GLY A CA 1
ATOM 735 C C . GLY A 1 100 ? -17.675 0.666 27.238 1.00 86.62 100 GLY A C 1
ATOM 736 O O . GLY A 1 100 ? -16.956 1.299 26.474 1.00 86.62 100 GLY A O 1
ATOM 737 N N . ILE A 1 101 ? -17.400 -0.590 27.605 1.00 90.38 101 ILE A N 1
ATOM 738 C CA . ILE A 1 101 ? -16.217 -1.329 27.136 1.00 90.38 101 ILE A CA 1
ATOM 739 C C . ILE A 1 101 ? -16.609 -2.205 25.947 1.00 90.38 101 ILE A C 1
ATOM 741 O O . ILE A 1 101 ? -17.353 -3.180 26.101 1.00 90.38 101 ILE A O 1
ATOM 745 N N . TYR A 1 102 ? -16.094 -1.843 24.776 1.00 91.50 102 TYR A N 1
ATOM 746 C CA . TYR A 1 102 ? -16.209 -2.605 23.538 1.00 91.50 102 TYR A CA 1
ATOM 747 C C . TYR A 1 102 ? -14.870 -3.258 23.208 1.00 91.50 102 TYR A C 1
ATOM 749 O O . TYR A 1 102 ? -13.830 -2.607 23.297 1.00 91.50 102 TYR A O 1
ATOM 757 N N . CYS A 1 103 ? -14.895 -4.528 22.825 1.00 93.81 103 CYS A N 1
ATOM 758 C CA . CYS A 1 103 ? -13.705 -5.318 22.558 1.00 93.81 103 CYS A CA 1
ATOM 759 C C . CYS A 1 103 ? -13.742 -5.858 21.133 1.00 93.81 103 CYS A C 1
ATOM 761 O O . CYS A 1 103 ? -14.770 -6.333 20.649 1.00 93.81 103 CYS A O 1
ATOM 763 N N . LEU A 1 104 ? -12.589 -5.770 20.484 1.00 94.19 104 LEU A N 1
ATOM 764 C CA . LEU A 1 104 ? -12.332 -6.322 19.169 1.00 94.19 104 LEU A CA 1
ATOM 765 C C . LEU A 1 104 ? -11.196 -7.336 19.299 1.00 94.19 104 LEU A C 1
ATOM 767 O O . LEU A 1 104 ? -10.077 -6.966 19.655 1.00 94.19 104 LEU A O 1
ATOM 771 N N . THR A 1 105 ? -11.477 -8.602 19.032 1.00 93.62 105 THR A N 1
ATOM 772 C CA . THR A 1 105 ? -10.536 -9.710 19.191 1.00 93.62 105 THR A CA 1
ATOM 773 C C . THR A 1 105 ? -10.186 -10.277 17.826 1.00 93.62 105 THR A C 1
ATOM 775 O O . THR A 1 105 ? -11.067 -10.648 17.050 1.00 93.62 105 THR A O 1
ATOM 778 N N . LYS A 1 106 ? -8.889 -10.369 17.534 1.00 93.00 106 LYS A N 1
ATOM 779 C CA . LYS A 1 106 ? -8.418 -11.067 16.339 1.00 93.00 106 LYS A CA 1
ATOM 780 C C . LYS A 1 106 ? -8.687 -12.565 16.484 1.00 93.00 106 LYS A C 1
ATOM 782 O O . LYS A 1 106 ? -8.390 -13.155 17.521 1.00 93.00 106 LYS A O 1
ATOM 787 N N . ARG A 1 107 ? -9.171 -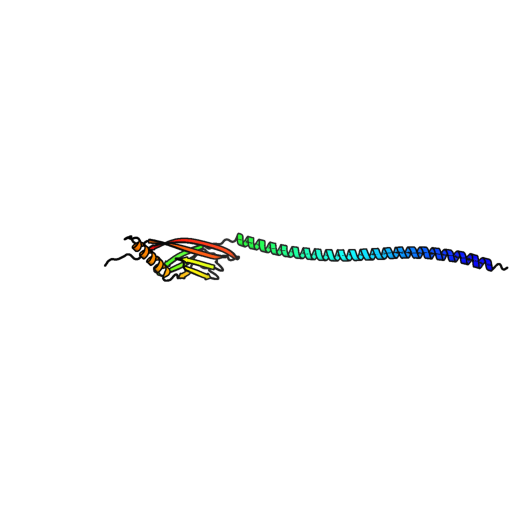13.186 15.418 1.00 91.00 107 ARG A N 1
ATOM 788 C CA . ARG A 1 107 ? -9.284 -14.634 15.242 1.00 91.00 107 ARG A CA 1
ATOM 789 C C . ARG A 1 107 ? -8.563 -15.080 13.972 1.00 91.00 107 ARG A C 1
ATOM 791 O O . ARG A 1 107 ? -8.225 -14.256 13.121 1.00 91.00 107 ARG A O 1
ATOM 798 N N . GLY A 1 108 ? -8.351 -16.387 13.867 1.00 89.62 108 GLY A N 1
ATOM 799 C CA . GLY A 1 108 ? -7.570 -17.007 12.800 1.00 89.62 108 GLY A CA 1
ATOM 800 C C . GLY A 1 108 ? -6.075 -17.053 13.118 1.00 89.62 108 GLY A C 1
ATOM 801 O O . GLY A 1 108 ? -5.598 -16.379 14.040 1.00 89.62 108 GLY A O 1
ATOM 802 N N . ASP A 1 109 ? -5.361 -17.882 12.364 1.00 89.50 109 ASP A N 1
ATOM 803 C CA . ASP A 1 109 ? -3.991 -18.303 12.680 1.00 89.50 109 ASP A CA 1
ATOM 804 C C . ASP A 1 109 ? -2.909 -17.340 12.158 1.00 89.50 109 ASP A C 1
ATOM 806 O O . ASP A 1 109 ? -1.780 -17.365 12.647 1.00 89.50 109 ASP A O 1
ATOM 810 N N . ASP A 1 110 ? -3.234 -16.475 11.193 1.00 91.75 110 ASP A N 1
ATOM 811 C CA . ASP A 1 110 ? -2.238 -15.636 10.513 1.00 91.75 110 ASP A CA 1
ATOM 812 C C . ASP A 1 110 ? -2.011 -14.299 11.218 1.00 91.75 110 ASP A C 1
ATOM 814 O O . ASP A 1 110 ? -2.903 -13.773 11.866 1.00 91.75 110 ASP A O 1
ATOM 818 N N . GLU A 1 111 ? -0.829 -13.706 11.090 1.00 92.69 111 GLU A N 1
ATOM 819 C CA . GLU A 1 111 ? -0.481 -12.444 11.755 1.00 92.69 111 GLU A CA 1
ATOM 820 C C . GLU A 1 111 ? -1.191 -11.231 11.124 1.00 92.69 111 GLU A C 1
ATOM 822 O O . GLU A 1 111 ? -1.357 -11.144 9.905 1.00 92.69 111 GLU A O 1
ATOM 827 N N . ALA A 1 112 ? -1.586 -10.264 11.959 1.00 93.25 112 ALA A N 1
ATOM 828 C CA . ALA A 1 112 ? -2.091 -8.969 11.508 1.00 93.25 112 ALA A CA 1
ATOM 829 C C . ALA A 1 112 ? -1.080 -7.868 11.853 1.00 93.25 112 ALA A C 1
ATOM 831 O O . ALA A 1 112 ? -0.814 -7.605 13.031 1.00 93.25 112 ALA A O 1
ATOM 832 N N . HIS A 1 113 ? -0.521 -7.230 10.829 1.00 94.88 113 HIS A N 1
ATOM 833 C CA . HIS A 1 113 ? 0.453 -6.148 10.941 1.00 94.88 113 HIS A CA 1
ATOM 834 C C . HIS A 1 113 ? -0.230 -4.785 10.802 1.00 94.88 113 HIS A C 1
ATOM 836 O O . HIS A 1 113 ? -1.292 -4.669 10.189 1.00 94.88 113 HIS A O 1
ATOM 842 N N . ASP A 1 114 ? 0.370 -3.759 11.413 1.00 95.62 114 ASP A N 1
ATOM 843 C CA . ASP A 1 114 ? -0.050 -2.354 11.309 1.00 95.62 114 ASP A CA 1
ATOM 844 C C . ASP A 1 114 ? -1.560 -2.132 11.489 1.00 95.62 114 ASP A C 1
ATOM 846 O O . ASP A 1 114 ? -2.201 -1.333 10.802 1.00 95.62 114 ASP A O 1
ATOM 850 N N . VAL A 1 115 ? -2.135 -2.845 12.456 1.00 95.88 115 VAL A N 1
ATOM 851 C CA . VAL A 1 115 ? -3.567 -2.835 12.724 1.00 95.88 115 VAL A CA 1
ATOM 852 C C . VAL A 1 115 ? -3.993 -1.448 13.184 1.00 95.88 115 VAL A C 1
ATOM 854 O O . VAL A 1 115 ? -3.489 -0.917 14.180 1.00 95.88 115 VAL A O 1
ATOM 857 N N . LYS A 1 116 ? -4.992 -0.891 12.507 1.00 97.12 116 LYS A N 1
ATOM 858 C CA . LYS A 1 116 ? -5.703 0.323 12.897 1.00 97.12 116 LYS A CA 1
ATOM 859 C C . LYS A 1 116 ? -7.188 0.000 12.981 1.00 97.12 116 LYS A C 1
ATOM 861 O O . LYS A 1 116 ? -7.843 -0.200 11.968 1.00 97.12 116 LYS A O 1
ATOM 866 N N . ALA A 1 117 ? -7.716 -0.000 14.195 1.00 96.69 117 ALA A N 1
ATOM 867 C CA . ALA A 1 117 ? -9.124 -0.249 14.452 1.00 96.69 117 ALA A CA 1
ATOM 868 C C . ALA A 1 117 ? -9.801 1.028 14.955 1.00 96.69 117 ALA A C 1
ATOM 870 O O . ALA A 1 117 ? -9.330 1.663 15.902 1.00 96.69 117 ALA A O 1
ATOM 871 N N . THR A 1 118 ? -10.913 1.386 14.331 1.00 97.06 118 THR A N 1
ATOM 872 C CA . THR A 1 118 ? -11.746 2.538 14.653 1.00 97.06 118 THR A CA 1
ATOM 873 C C . THR A 1 118 ? -13.153 2.043 14.960 1.00 97.06 118 THR A C 1
ATOM 875 O O . THR A 1 118 ? -13.762 1.334 14.162 1.00 97.06 118 THR A O 1
ATOM 878 N N . VAL A 1 119 ? -13.668 2.405 16.133 1.00 95.69 119 VAL A N 1
ATOM 879 C CA . VAL A 1 119 ? -15.024 2.061 16.563 1.00 95.69 119 VAL A CA 1
ATOM 880 C C . VAL A 1 119 ? -15.790 3.343 16.837 1.00 95.69 119 VAL A C 1
ATOM 882 O O . VAL A 1 119 ? -15.340 4.188 17.616 1.00 95.69 119 VAL A O 1
ATOM 885 N N . THR A 1 120 ? -16.966 3.457 16.230 1.00 94.00 120 THR A N 1
ATOM 886 C CA . THR A 1 120 ? -17.879 4.583 16.406 1.00 94.00 120 THR A CA 1
ATOM 887 C C . THR A 1 120 ? -19.164 4.109 17.056 1.00 94.00 120 THR A C 1
ATOM 889 O O . THR A 1 120 ? -19.848 3.211 16.563 1.00 94.00 120 THR A O 1
ATOM 892 N N . PHE A 1 121 ? -19.523 4.738 18.169 1.00 90.00 121 PHE A N 1
ATOM 893 C CA . PHE A 1 121 ? -20.743 4.442 18.898 1.00 90.00 121 PHE A CA 1
ATOM 894 C C . PHE A 1 121 ? -21.320 5.710 19.525 1.00 90.00 121 PHE A C 1
ATOM 896 O O . PHE A 1 121 ? -20.607 6.513 20.119 1.00 90.00 121 PHE A O 1
ATOM 903 N N . ALA A 1 122 ? -22.634 5.902 19.376 1.00 85.12 122 ALA A N 1
ATOM 904 C CA . ALA A 1 122 ? -23.361 7.069 19.893 1.00 85.12 122 ALA A CA 1
ATOM 905 C C . ALA A 1 122 ? -22.743 8.436 19.501 1.00 85.12 122 ALA A C 1
ATOM 907 O O . ALA A 1 122 ? -22.864 9.409 20.238 1.00 85.12 122 ALA A O 1
ATOM 908 N N . GLY A 1 123 ? -22.101 8.514 18.327 1.00 84.75 123 GLY A N 1
ATOM 909 C CA . GLY A 1 123 ? -21.434 9.724 17.827 1.00 84.75 123 GLY A CA 1
ATOM 910 C C . GLY A 1 123 ? -20.022 9.954 18.375 1.00 84.75 123 GLY A C 1
ATOM 911 O O . GLY A 1 123 ? -19.376 10.918 17.977 1.00 84.75 123 GLY A O 1
ATOM 912 N N . GLN A 1 124 ? -19.529 9.079 19.252 1.00 89.69 124 GLN A N 1
ATOM 913 C CA . GLN A 1 124 ? -18.142 9.067 19.699 1.00 89.69 124 GLN A CA 1
ATOM 914 C C . GLN A 1 124 ? -17.341 8.080 18.851 1.00 89.69 124 GLN A C 1
ATOM 916 O O . GLN A 1 124 ? -17.767 6.944 18.664 1.00 89.69 124 GLN A O 1
ATOM 921 N N . GLU A 1 125 ? -16.174 8.504 18.379 1.00 94.00 125 GLU A N 1
ATOM 922 C CA . GLU A 1 125 ? -15.232 7.679 17.625 1.00 94.00 125 GLU A CA 1
ATOM 923 C C . GLU A 1 125 ? -13.967 7.454 18.456 1.00 94.00 125 GLU A C 1
ATOM 925 O O . GLU A 1 125 ? -13.402 8.392 19.024 1.00 94.00 125 GLU A O 1
ATOM 930 N N . LEU A 1 126 ? -13.514 6.205 18.533 1.00 94.75 126 LEU A N 1
ATOM 931 C CA . LEU A 1 126 ? -12.283 5.821 19.210 1.00 94.75 126 LEU A CA 1
ATOM 932 C C . LEU A 1 126 ? -11.410 5.006 18.266 1.00 94.75 126 LEU A C 1
ATOM 934 O O . LEU A 1 126 ? -11.866 4.042 17.662 1.00 94.75 126 LEU A O 1
ATOM 938 N N . THR A 1 127 ? -10.131 5.367 18.187 1.00 96.19 127 THR A N 1
ATOM 939 C CA . THR A 1 127 ? -9.140 4.645 17.383 1.00 96.19 127 THR A CA 1
ATOM 940 C C . THR A 1 127 ? -8.098 3.976 18.278 1.00 96.19 127 THR A C 1
ATOM 942 O O . THR A 1 127 ? -7.640 4.542 19.281 1.00 96.19 127 THR A O 1
ATOM 945 N N . ARG A 1 128 ? -7.707 2.759 17.903 1.00 96.06 128 ARG A N 1
ATOM 946 C CA . ARG A 1 128 ? -6.621 1.974 18.492 1.00 96.06 128 ARG A CA 1
ATOM 947 C C . ARG A 1 128 ? -5.690 1.486 17.395 1.00 96.06 128 ARG A C 1
ATOM 949 O O . ARG A 1 128 ? -6.107 1.274 16.258 1.00 96.06 128 ARG A O 1
ATOM 956 N N . ARG A 1 129 ? -4.414 1.351 17.746 1.00 95.56 129 ARG A N 1
ATOM 957 C CA . ARG A 1 129 ? -3.372 0.871 16.843 1.00 95.56 129 ARG A CA 1
ATOM 958 C C . ARG A 1 129 ? -2.523 -0.179 17.532 1.00 95.56 129 ARG A C 1
ATOM 960 O O . ARG A 1 129 ? -2.235 -0.035 18.719 1.00 95.56 129 ARG A O 1
ATOM 967 N N . ALA A 1 130 ? -2.105 -1.178 16.774 1.00 93.56 130 ALA A N 1
ATOM 968 C CA . ALA A 1 130 ? -1.137 -2.177 17.195 1.00 93.56 130 ALA A CA 1
ATOM 969 C C . ALA A 1 130 ? -0.220 -2.493 16.014 1.00 93.56 130 ALA A C 1
ATOM 971 O O . ALA A 1 130 ? -0.695 -2.693 14.904 1.00 93.56 130 ALA A O 1
ATOM 972 N N . SER A 1 131 ? 1.090 -2.531 16.247 1.00 93.19 131 SER A N 1
ATOM 973 C CA . SER A 1 131 ? 2.060 -2.833 15.187 1.00 93.19 131 SER A CA 1
ATOM 974 C C . SER A 1 131 ? 1.988 -4.288 14.729 1.00 93.19 131 SER A C 1
ATOM 976 O O . SER A 1 131 ? 2.243 -4.585 13.569 1.00 93.19 131 SER A O 1
ATOM 978 N N . LEU A 1 132 ? 1.659 -5.195 15.649 1.00 92.25 132 LEU A N 1
ATOM 979 C CA . LEU A 1 132 ? 1.568 -6.620 15.381 1.00 92.25 132 LEU A CA 1
ATOM 980 C C . LEU A 1 132 ? 0.579 -7.268 16.346 1.00 92.25 132 LEU A C 1
ATOM 982 O O . LEU A 1 132 ? 0.665 -7.062 17.559 1.00 92.25 132 LEU A O 1
ATOM 986 N N . ILE A 1 133 ? -0.329 -8.072 15.801 1.00 91.50 133 ILE A N 1
ATOM 987 C CA . ILE A 1 133 ? -1.210 -8.954 16.557 1.00 91.50 133 ILE A CA 1
ATOM 988 C C . ILE A 1 133 ? -1.044 -10.376 16.013 1.00 91.50 133 ILE A C 1
ATOM 990 O O . ILE A 1 133 ? -1.540 -10.706 14.936 1.00 91.50 133 ILE A O 1
ATOM 994 N N . THR A 1 134 ? -0.334 -11.206 16.775 1.00 85.44 134 THR A N 1
ATOM 995 C CA . THR A 1 134 ? -0.052 -12.610 16.441 1.00 85.44 134 THR A CA 1
ATOM 996 C C . THR A 1 134 ? -1.146 -13.548 16.950 1.00 85.44 134 THR A C 1
ATOM 998 O O . THR A 1 134 ? -1.598 -14.431 16.228 1.00 85.44 134 THR A O 1
ATOM 1001 N N . ASP A 1 135 ? -1.629 -13.315 18.171 1.00 79.06 135 ASP A N 1
ATOM 1002 C CA . ASP A 1 135 ? -2.397 -14.316 18.914 1.00 79.06 135 ASP A CA 1
ATOM 1003 C C . ASP A 1 135 ? -3.915 -14.084 18.836 1.00 79.06 135 ASP A C 1
ATOM 1005 O O . ASP A 1 135 ? -4.392 -12.948 18.795 1.00 79.06 135 ASP A O 1
ATOM 1009 N N . ASP A 1 136 ? -4.678 -15.175 18.942 1.00 73.88 136 ASP A N 1
ATOM 1010 C CA . ASP A 1 136 ? -6.151 -15.249 18.954 1.00 73.88 136 ASP A CA 1
ATOM 1011 C C . ASP A 1 136 ? -6.827 -14.611 20.188 1.00 73.88 136 ASP A C 1
ATOM 1013 O O . ASP A 1 136 ? -8.049 -14.676 20.357 1.00 73.88 136 ASP A O 1
ATOM 1017 N N . LYS A 1 137 ? -6.031 -14.036 21.094 1.00 68.56 137 LYS A N 1
ATOM 1018 C CA . LYS A 1 137 ? -6.470 -13.515 22.401 1.00 68.56 137 LYS A CA 1
ATOM 1019 C C . LYS A 1 137 ? -6.210 -12.034 22.582 1.00 68.56 137 LYS A C 1
ATOM 1021 O O . LYS A 1 137 ? -6.804 -11.418 23.472 1.00 68.56 137 LYS A O 1
ATOM 1026 N N . THR A 1 138 ? -5.342 -11.451 21.766 1.00 80.31 138 THR A N 1
ATOM 1027 C CA . THR A 1 138 ? -5.062 -10.024 21.861 1.00 80.31 138 THR A CA 1
ATOM 1028 C C . THR A 1 138 ? -6.298 -9.269 21.405 1.00 80.31 138 THR A C 1
ATOM 1030 O O . THR A 1 138 ? -6.747 -9.387 20.264 1.00 80.31 138 THR A O 1
ATOM 1033 N N . SER A 1 139 ? -6.870 -8.519 22.339 1.00 87.12 139 SER A N 1
ATOM 1034 C CA . SER A 1 139 ? -8.096 -7.767 22.123 1.00 87.12 139 SER A CA 1
ATOM 1035 C C . SER A 1 139 ? -7.799 -6.280 22.228 1.00 87.12 139 SER A C 1
ATOM 1037 O O . SER A 1 139 ? -7.125 -5.834 23.156 1.00 87.12 139 SER A O 1
ATOM 1039 N N . LEU A 1 140 ? -8.305 -5.509 21.272 1.00 92.12 140 LEU A N 1
ATOM 1040 C CA . LEU A 1 140 ? -8.291 -4.056 21.320 1.00 92.12 140 LEU A CA 1
ATOM 1041 C C . LEU A 1 140 ? -9.538 -3.601 22.073 1.00 92.12 140 LEU A C 1
ATOM 1043 O O . LEU A 1 140 ? -10.660 -3.851 21.631 1.00 92.12 140 LEU A O 1
ATOM 1047 N N . SER A 1 141 ? -9.336 -2.945 23.214 1.00 92.38 141 SER A N 1
ATOM 1048 C CA . SER A 1 141 ? -10.420 -2.397 24.024 1.00 92.38 141 SER A CA 1
ATOM 1049 C C . SER A 1 141 ? -10.663 -0.915 23.721 1.00 92.38 141 SER A C 1
ATOM 1051 O O . SER A 1 141 ? -9.744 -0.091 23.592 1.00 92.38 141 SER A O 1
ATOM 1053 N N . PHE A 1 142 ? -11.944 -0.577 23.621 1.00 92.94 142 PHE A N 1
ATOM 1054 C CA . PHE A 1 142 ? -12.460 0.755 23.352 1.00 92.94 142 PHE A CA 1
ATOM 1055 C C . PHE A 1 142 ? -13.378 1.157 24.498 1.00 92.94 142 PHE A C 1
ATOM 1057 O O . PHE A 1 142 ? -14.420 0.546 24.731 1.00 92.94 142 PHE A O 1
ATOM 1064 N N . GLU A 1 143 ? -12.969 2.190 25.226 1.00 92.06 143 GLU A N 1
ATOM 1065 C CA . GLU A 1 143 ? -13.688 2.685 26.393 1.00 92.06 143 GLU A CA 1
ATOM 1066 C C . GLU A 1 143 ? -14.487 3.933 26.021 1.00 92.06 143 GLU A C 1
ATOM 1068 O O . GLU A 1 143 ? -13.960 5.043 25.955 1.00 92.06 143 GLU A O 1
ATOM 1073 N N . PHE A 1 144 ? -15.783 3.746 25.797 1.00 86.50 144 PHE A N 1
ATOM 1074 C CA . PHE A 1 144 ? -16.756 4.814 25.565 1.00 86.50 144 PHE A CA 1
ATOM 1075 C C . PHE A 1 144 ? -17.237 5.471 26.871 1.00 86.50 144 PHE A C 1
ATOM 1077 O O . PHE A 1 144 ? -18.018 6.421 26.845 1.00 86.50 144 PHE A O 1
ATOM 1084 N N . GLY A 1 145 ? -16.776 4.985 28.029 1.00 80.06 145 GLY A N 1
ATOM 1085 C CA . GLY A 1 145 ? -17.105 5.544 29.337 1.00 80.06 145 GLY A CA 1
ATOM 1086 C C . GLY A 1 145 ? -18.616 5.617 29.572 1.00 80.06 145 GLY A C 1
ATOM 1087 O O . GLY A 1 145 ? -19.339 4.644 29.350 1.00 80.06 145 GLY A O 1
ATOM 1088 N N . SER A 1 146 ? -19.108 6.784 30.003 1.00 72.31 146 SER A N 1
ATOM 1089 C CA . SER A 1 146 ? -20.539 6.989 30.244 1.00 72.31 146 SER A CA 1
ATOM 1090 C C . SER A 1 146 ? -21.371 7.076 28.968 1.00 72.31 146 SER A C 1
ATOM 1092 O O . SER A 1 146 ? -22.584 6.984 29.078 1.00 72.31 146 SER A O 1
ATOM 1094 N N . ALA A 1 147 ? -20.792 7.186 27.765 1.00 71.50 147 ALA A N 1
ATOM 1095 C CA . ALA A 1 147 ? -21.572 7.412 26.544 1.00 71.50 147 ALA A CA 1
ATOM 1096 C C . ALA A 1 147 ? -22.600 6.298 26.269 1.00 71.50 147 ALA A C 1
ATOM 1098 O O . ALA A 1 147 ? -23.697 6.573 25.785 1.00 71.50 147 ALA A O 1
ATOM 1099 N N . ALA A 1 148 ? -22.298 5.047 26.634 1.00 68.00 148 ALA A N 1
ATOM 1100 C CA . ALA A 1 148 ? -23.254 3.938 26.552 1.00 68.00 148 ALA A CA 1
ATOM 1101 C C . ALA A 1 148 ? -24.393 4.048 27.569 1.00 68.00 148 ALA A C 1
ATOM 1103 O O . ALA A 1 148 ? -25.556 3.809 27.231 1.00 68.00 148 ALA A O 1
ATOM 1104 N N . TYR A 1 149 ? -24.074 4.478 28.786 1.00 68.50 149 TYR A N 1
ATOM 1105 C CA . TYR A 1 149 ? -25.063 4.762 29.817 1.00 68.50 149 TYR A CA 1
ATOM 1106 C C . TYR A 1 149 ? -25.929 5.979 29.450 1.00 68.50 149 TYR A C 1
ATOM 1108 O O . TYR A 1 149 ? -27.154 5.912 29.517 1.00 68.50 149 TYR A O 1
ATOM 1116 N N . ASP A 1 150 ? -25.316 7.059 28.970 1.00 75.75 150 ASP A N 1
ATOM 1117 C CA . ASP A 1 150 ? -25.980 8.294 28.562 1.00 75.75 150 ASP A CA 1
ATOM 1118 C C . ASP A 1 150 ? -26.880 8.059 27.345 1.00 75.75 150 ASP A C 1
ATOM 1120 O O . ASP A 1 150 ? -28.006 8.556 27.304 1.00 75.75 150 ASP A O 1
ATOM 1124 N N . ALA A 1 151 ? -26.449 7.237 26.383 1.00 72.81 151 ALA A N 1
ATOM 1125 C CA . ALA A 1 151 ? -27.275 6.835 25.249 1.00 72.81 151 ALA A CA 1
ATOM 1126 C C . ALA A 1 151 ? -28.510 6.029 25.689 1.00 72.81 151 ALA A C 1
ATOM 1128 O O . ALA A 1 151 ? -29.600 6.243 25.147 1.00 72.81 151 ALA A O 1
ATOM 1129 N N . ALA A 1 152 ? -28.368 5.141 26.680 1.00 69.94 152 ALA A N 1
ATOM 1130 C CA . ALA A 1 152 ? -29.491 4.410 27.267 1.00 69.94 152 ALA A CA 1
ATOM 1131 C C . ALA A 1 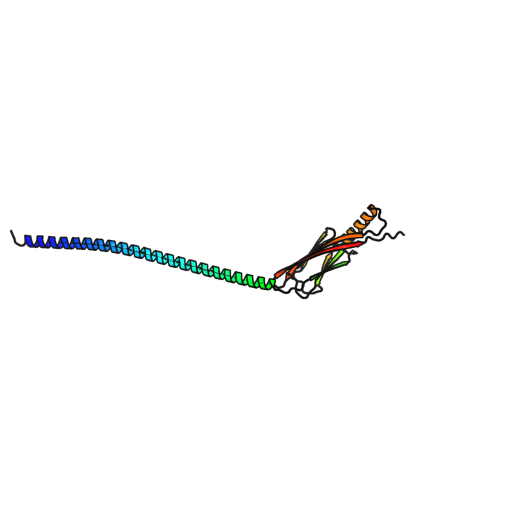152 ? -30.421 5.337 28.077 1.00 69.94 152 ALA A C 1
ATOM 1133 O O . ALA A 1 152 ? -31.645 5.225 27.991 1.00 69.94 152 ALA A O 1
ATOM 1134 N N . GLN A 1 153 ? -29.864 6.306 28.808 1.00 72.25 153 GLN A N 1
ATOM 1135 C CA . GLN A 1 153 ? -30.633 7.272 29.595 1.00 72.25 153 GLN A CA 1
ATOM 1136 C C . GLN A 1 153 ? -31.394 8.272 28.709 1.00 72.25 153 GLN A C 1
ATOM 1138 O O . GLN A 1 153 ? -32.540 8.620 28.999 1.00 72.25 153 GLN A O 1
ATOM 1143 N N . GLN A 1 154 ? -30.798 8.719 27.601 1.00 73.94 154 GLN A N 1
ATOM 1144 C CA . GLN A 1 154 ? -31.471 9.553 26.600 1.00 73.94 154 GLN A CA 1
ATOM 1145 C C . GLN A 1 154 ? -32.652 8.814 25.970 1.00 73.94 154 GLN A C 1
ATOM 1147 O O . GLN A 1 154 ? -33.748 9.365 25.895 1.00 73.94 154 GLN A O 1
ATOM 1152 N N . ALA A 1 155 ? -32.460 7.546 25.596 1.00 70.88 155 ALA A N 1
ATOM 1153 C CA . ALA A 1 155 ? -33.532 6.699 25.080 1.00 70.88 155 ALA A CA 1
ATOM 1154 C C . ALA A 1 155 ? -34.713 6.588 26.049 1.00 70.88 155 ALA A C 1
ATOM 1156 O O . ALA A 1 155 ? -35.880 6.664 25.651 1.00 70.88 155 ALA A O 1
ATOM 1157 N N . TYR A 1 156 ? -34.393 6.449 27.333 1.00 71.81 156 TYR A N 1
ATOM 1158 C CA . TYR A 1 156 ? -35.365 6.429 28.410 1.00 71.81 156 TYR A CA 1
ATOM 1159 C C . TYR A 1 156 ? -36.131 7.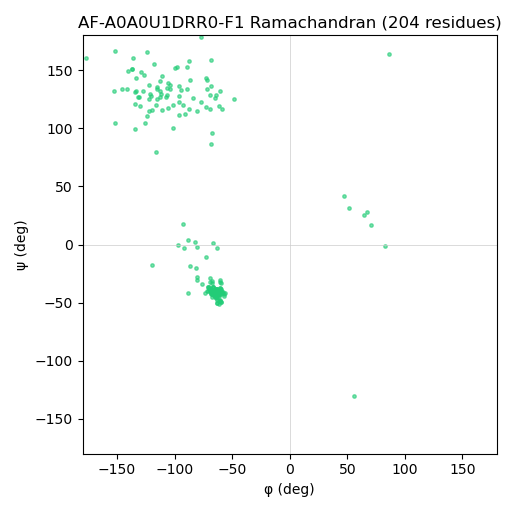748 28.529 1.00 71.81 156 TYR A C 1
ATOM 1161 O O . TYR A 1 156 ? -37.364 7.750 28.468 1.00 71.81 156 TYR A O 1
ATOM 1169 N N . ASN A 1 157 ? -35.433 8.881 28.576 1.00 74.50 157 ASN A N 1
ATOM 1170 C CA . ASN A 1 157 ? -36.065 10.201 28.628 1.00 74.50 157 ASN A CA 1
ATOM 1171 C C . ASN A 1 157 ? -36.964 10.478 27.407 1.00 74.50 157 ASN A C 1
ATOM 1173 O O . ASN A 1 157 ? -38.053 11.038 27.551 1.00 74.50 157 ASN A O 1
ATOM 1177 N N . ASP A 1 158 ? -36.555 10.044 26.214 1.00 74.31 158 ASP A N 1
ATOM 1178 C CA . ASP A 1 158 ? -37.342 10.196 24.988 1.00 74.31 158 ASP A CA 1
ATOM 1179 C C . ASP A 1 158 ? -38.603 9.322 24.971 1.00 74.31 158 ASP A C 1
ATOM 1181 O O . ASP A 1 158 ? -39.598 9.683 24.336 1.00 74.31 158 ASP A O 1
ATOM 1185 N N . SER A 1 159 ? -38.591 8.177 25.657 1.00 69.19 159 SER A N 1
ATOM 1186 C CA . SER A 1 159 ? -39.782 7.332 25.814 1.00 69.19 159 SER A CA 1
ATOM 1187 C C . SER A 1 159 ? -40.812 7.958 26.761 1.00 69.19 159 SER A C 1
ATOM 1189 O O . SER A 1 159 ? -42.005 7.965 26.447 1.00 69.19 159 SER A O 1
ATOM 1191 N N . LEU A 1 160 ? -40.345 8.579 27.854 1.00 70.12 160 LEU A N 1
ATOM 1192 C CA . LEU A 1 160 ? -41.188 9.304 28.804 1.00 70.12 160 LEU A CA 1
ATOM 1193 C C . LEU A 1 160 ? -41.848 10.511 28.139 1.00 70.12 160 LEU A C 1
ATOM 1195 O O . LEU A 1 160 ? -43.049 10.723 28.294 1.00 70.12 160 LEU A O 1
ATOM 1199 N N . ARG A 1 161 ? -41.088 11.270 27.336 1.00 73.06 161 ARG A N 1
ATOM 1200 C CA . ARG A 1 161 ? -41.622 12.386 26.536 1.00 73.06 161 ARG A CA 1
ATOM 1201 C C . ARG A 1 161 ? -42.688 11.936 25.539 1.00 73.06 161 ARG A C 1
ATOM 1203 O O . ARG A 1 161 ? -43.614 12.690 25.263 1.00 73.06 161 ARG A O 1
ATOM 1210 N N . ARG A 1 162 ? -42.574 10.712 25.017 1.00 72.06 162 ARG A N 1
ATOM 1211 C CA . ARG A 1 162 ? -43.556 10.106 24.106 1.00 72.06 162 ARG A CA 1
ATOM 1212 C C . ARG A 1 162 ? -44.758 9.473 24.818 1.00 72.06 162 ARG A C 1
ATOM 1214 O O . ARG A 1 162 ? -45.619 8.921 24.143 1.00 72.06 162 ARG A O 1
ATOM 1221 N N . GLY A 1 163 ? -44.844 9.560 26.149 1.00 66.62 163 GLY A N 1
ATOM 1222 C CA . GLY A 1 163 ? -45.980 9.049 26.923 1.00 66.62 163 GLY A CA 1
ATOM 1223 C C . GLY A 1 163 ? -46.073 7.520 26.977 1.00 66.62 163 GLY A C 1
ATOM 1224 O O . GLY A 1 163 ? -47.125 6.987 27.322 1.00 66.62 163 GLY A O 1
ATOM 1225 N N . SER A 1 164 ? -44.995 6.803 26.640 1.00 61.31 164 SER A N 1
ATOM 1226 C CA . SER A 1 164 ? -44.950 5.342 26.733 1.00 61.31 164 SER A CA 1
ATOM 1227 C C . SER A 1 164 ? -44.586 4.912 28.157 1.00 61.31 164 SER A C 1
ATOM 1229 O O . SER A 1 164 ? -43.568 5.345 28.690 1.00 61.31 164 SER A O 1
ATOM 1231 N N . MET A 1 165 ? -45.404 4.052 28.775 1.00 54.59 165 MET A N 1
ATOM 1232 C CA . MET A 1 165 ? -45.122 3.444 30.090 1.00 54.59 165 MET A CA 1
ATOM 1233 C C . MET A 1 165 ? -44.313 2.135 30.001 1.00 54.59 165 MET A C 1
ATOM 1235 O O . MET A 1 165 ? -44.090 1.479 31.017 1.00 54.59 165 MET A O 1
ATOM 1239 N N . SER A 1 166 ? -43.889 1.721 28.805 1.00 56.12 166 SER A N 1
ATOM 1240 C CA . SER A 1 166 ? -43.090 0.505 28.607 1.00 56.12 166 SER A CA 1
ATOM 1241 C C . SER A 1 166 ? -41.591 0.778 28.747 1.00 56.12 166 SER A C 1
ATOM 1243 O O . SER A 1 166 ? -41.145 1.909 28.558 1.00 56.12 166 SER A O 1
ATOM 1245 N N . ALA A 1 167 ? -40.809 -0.269 29.044 1.00 56.97 167 ALA A N 1
ATOM 1246 C CA . ALA A 1 167 ? -39.349 -0.196 29.043 1.00 56.97 167 ALA A CA 1
ATOM 1247 C C . ALA A 1 167 ? -38.854 0.465 27.748 1.00 56.97 167 ALA A C 1
ATOM 1249 O O . ALA A 1 167 ? -39.221 0.056 26.644 1.00 56.97 167 ALA A O 1
ATOM 1250 N N . SER A 1 168 ? -38.052 1.516 27.889 1.00 59.34 168 SER A N 1
ATOM 1251 C CA . SER A 1 168 ? -37.525 2.256 26.755 1.00 59.34 168 SER A CA 1
ATOM 1252 C C . SER A 1 168 ? -36.462 1.431 26.050 1.00 59.34 168 SER A C 1
ATOM 1254 O O . SER A 1 168 ? -35.422 1.112 26.636 1.00 59.34 168 SER A O 1
ATOM 1256 N N . VAL A 1 169 ? -36.717 1.115 24.790 1.00 64.38 169 VAL A N 1
ATOM 1257 C CA . VAL A 1 169 ? -35.765 0.435 23.926 1.00 64.38 169 VAL A CA 1
ATOM 1258 C C . VAL A 1 169 ? -35.220 1.461 22.938 1.00 64.38 169 VAL A C 1
ATOM 1260 O O . VAL A 1 169 ? -35.984 2.011 22.145 1.00 64.38 169 VAL A O 1
ATOM 1263 N N . ALA A 1 170 ? -33.916 1.734 22.980 1.00 70.44 170 ALA A N 1
ATOM 1264 C CA . ALA A 1 170 ? -33.236 2.411 21.878 1.00 70.44 170 ALA A CA 1
ATOM 1265 C C . ALA A 1 170 ? -32.427 1.417 21.076 1.00 70.44 170 ALA A C 1
ATOM 1267 O O . ALA A 1 170 ? -31.692 0.608 21.630 1.00 70.44 170 ALA A O 1
ATOM 1268 N N . VAL A 1 171 ? -32.504 1.552 19.760 1.00 75.94 171 VAL A N 1
ATOM 1269 C CA . VAL A 1 171 ? -31.551 0.917 18.862 1.00 75.94 171 VAL A CA 1
ATOM 1270 C C . VAL A 1 171 ? -30.490 1.956 18.524 1.00 75.94 171 VAL A C 1
ATOM 1272 O O . VAL A 1 171 ? -30.807 3.053 18.059 1.00 75.94 171 VAL A O 1
ATOM 1275 N N . ARG A 1 172 ? -29.232 1.634 18.803 1.00 82.62 172 ARG A N 1
ATOM 1276 C CA . ARG A 1 172 ? -28.063 2.398 18.354 1.00 82.62 172 ARG A CA 1
ATOM 1277 C C . ARG A 1 172 ? -27.225 1.502 17.459 1.00 82.62 172 ARG A C 1
ATOM 1279 O O . ARG A 1 172 ? -27.289 0.290 17.593 1.00 82.62 172 ARG A O 1
ATOM 1286 N N . THR A 1 173 ? -26.439 2.082 16.569 1.00 87.31 173 THR A N 1
ATOM 1287 C CA . THR A 1 173 ? -25.525 1.314 15.717 1.00 87.31 173 THR A CA 1
ATOM 1288 C C . THR A 1 173 ? -24.112 1.478 16.253 1.00 87.31 173 THR A C 1
ATOM 1290 O O . THR A 1 173 ? -23.711 2.597 16.585 1.00 87.31 173 THR A O 1
ATOM 1293 N N . VAL A 1 174 ? -23.382 0.372 16.356 1.00 91.50 174 VAL A N 1
ATOM 1294 C CA . VAL A 1 174 ? -21.924 0.382 16.493 1.00 91.50 174 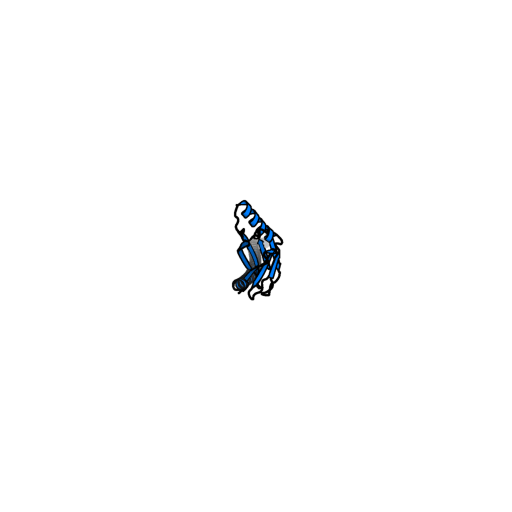VAL A CA 1
ATOM 1295 C C . VAL A 1 174 ? -21.348 0.190 15.100 1.00 91.50 174 VAL A C 1
ATOM 1297 O O . VAL A 1 174 ? -21.746 -0.741 14.402 1.00 91.50 174 VAL A O 1
ATOM 1300 N N . GLN A 1 175 ? -20.446 1.076 14.698 1.00 94.62 175 GLN A N 1
ATOM 1301 C CA . GLN A 1 175 ? -19.693 0.948 13.456 1.00 94.62 175 GLN A CA 1
ATOM 1302 C C . GLN A 1 175 ? -18.262 0.569 13.805 1.00 94.62 175 GLN A C 1
ATOM 1304 O O . GLN A 1 175 ? -17.642 1.215 14.651 1.00 94.62 175 GLN A O 1
ATOM 1309 N N . VAL A 1 176 ? -17.755 -0.477 13.170 1.00 95.88 176 VAL A N 1
ATOM 1310 C CA . VAL A 1 176 ? -16.398 -0.983 13.351 1.00 95.88 176 VAL A CA 1
ATOM 1311 C C . VAL A 1 176 ? -15.705 -0.939 12.003 1.00 95.88 176 VAL A C 1
ATOM 1313 O O . VAL A 1 176 ? -16.237 -1.435 11.015 1.00 95.88 176 VAL A O 1
ATOM 1316 N N . HIS A 1 177 ? -14.514 -0.357 11.979 1.00 96.88 177 HIS A N 1
ATOM 1317 C CA . HIS A 1 177 ? -13.643 -0.326 10.818 1.00 96.88 177 HIS A CA 1
ATOM 1318 C C . HIS A 1 177 ? -12.236 -0.736 11.241 1.00 96.88 177 HIS A C 1
ATOM 1320 O O . HIS A 1 177 ? -11.693 -0.184 12.198 1.00 96.88 177 HIS A O 1
ATOM 1326 N N . VAL A 1 178 ? -11.653 -1.720 10.564 1.00 96.56 178 VAL A N 1
ATOM 1327 C CA . VAL A 1 178 ? -10.332 -2.257 10.895 1.00 96.56 178 VAL A CA 1
ATOM 1328 C C . VAL A 1 178 ? -9.522 -2.404 9.626 1.00 96.56 178 VAL A C 1
ATOM 1330 O O . VAL A 1 178 ? -9.905 -3.165 8.744 1.00 96.56 178 VAL A O 1
ATOM 1333 N N . ASP A 1 179 ? -8.385 -1.725 9.576 1.00 97.12 179 ASP A N 1
ATOM 1334 C CA . ASP A 1 179 ? -7.378 -1.868 8.531 1.00 97.12 179 ASP A CA 1
ATOM 1335 C C . ASP A 1 179 ? -6.182 -2.645 9.087 1.00 97.12 179 ASP A C 1
ATOM 1337 O O . ASP A 1 179 ? -5.765 -2.404 10.224 1.00 97.12 179 ASP A O 1
ATOM 1341 N N . TRP A 1 180 ? -5.613 -3.557 8.300 1.00 95.81 180 TRP A N 1
ATOM 1342 C CA . TRP A 1 180 ? -4.352 -4.231 8.626 1.00 95.81 180 TRP A CA 1
ATOM 1343 C C . TRP A 1 180 ? -3.594 -4.648 7.366 1.00 95.81 180 TRP A C 1
ATOM 1345 O O . TRP A 1 180 ? -4.144 -4.671 6.262 1.00 95.81 180 TRP A O 1
ATOM 1355 N N . THR A 1 181 ? -2.329 -5.007 7.534 1.00 95.25 181 THR A N 1
ATOM 1356 C CA . THR A 1 181 ? -1.502 -5.643 6.508 1.00 95.25 181 THR A CA 1
ATOM 1357 C C . THR A 1 181 ? -1.210 -7.094 6.884 1.00 95.25 181 THR A C 1
ATOM 1359 O O . THR A 1 181 ? -1.106 -7.457 8.057 1.00 95.25 181 THR A O 1
ATOM 1362 N N . THR A 1 182 ? -1.143 -7.964 5.881 1.00 93.56 182 THR A N 1
ATOM 1363 C CA . THR A 1 182 ? -0.664 -9.343 6.044 1.00 93.56 182 THR A CA 1
ATOM 1364 C C . THR A 1 182 ? 0.862 -9.373 6.140 1.00 93.56 182 THR A C 1
ATOM 1366 O O . THR A 1 182 ? 1.534 -8.348 6.007 1.00 93.56 182 THR A O 1
ATOM 1369 N N . ARG A 1 183 ? 1.434 -10.566 6.313 1.00 89.81 183 ARG A N 1
ATOM 1370 C CA . ARG A 1 183 ? 2.882 -10.769 6.384 1.00 89.81 183 ARG A CA 1
ATOM 1371 C C . ARG A 1 183 ? 3.624 -10.328 5.116 1.00 89.81 183 ARG A C 1
ATOM 1373 O O . ARG A 1 183 ? 4.786 -9.938 5.209 1.00 89.81 183 ARG A O 1
ATOM 1380 N N . LEU A 1 184 ? 2.998 -10.415 3.939 1.00 91.31 184 LEU A N 1
ATOM 1381 C CA . LEU A 1 184 ? 3.584 -9.937 2.677 1.00 91.31 184 LEU A CA 1
ATOM 1382 C C . LEU A 1 184 ? 3.198 -8.488 2.328 1.00 91.31 184 LEU A C 1
ATOM 1384 O O . LEU A 1 184 ? 3.352 -8.075 1.176 1.00 91.31 184 LEU A O 1
ATOM 1388 N N . ASP A 1 185 ? 2.719 -7.709 3.300 1.00 91.00 185 ASP A N 1
ATOM 1389 C CA . ASP A 1 185 ? 2.241 -6.331 3.134 1.00 91.00 185 ASP A CA 1
ATOM 1390 C C . ASP A 1 185 ? 0.997 -6.207 2.234 1.00 91.00 185 ASP A C 1
ATOM 1392 O O . ASP A 1 185 ? 0.768 -5.165 1.612 1.00 91.00 185 ASP A O 1
ATOM 1396 N N . ALA A 1 186 ? 0.174 -7.256 2.120 1.00 90.69 186 ALA A N 1
ATOM 1397 C CA . ALA A 1 186 ? -1.098 -7.146 1.413 1.00 90.69 186 ALA A CA 1
ATOM 1398 C C . ALA A 1 186 ? -2.116 -6.420 2.313 1.00 90.69 186 ALA A C 1
ATOM 1400 O O . ALA A 1 186 ? -2.387 -6.885 3.424 1.00 90.69 186 ALA A O 1
ATOM 1401 N N . PRO A 1 187 ? -2.708 -5.295 1.874 1.00 93.38 187 PRO A N 1
ATOM 1402 C CA . PRO A 1 187 ? -3.678 -4.569 2.682 1.00 93.38 187 PRO A CA 1
ATOM 1403 C C . PRO A 1 187 ? -4.997 -5.340 2.773 1.00 93.38 187 PRO A C 1
ATOM 1405 O O . PRO A 1 187 ? -5.476 -5.923 1.793 1.00 93.38 187 PRO A O 1
ATOM 1408 N N . LYS A 1 188 ? -5.610 -5.307 3.952 1.00 94.31 188 LYS A N 1
ATOM 1409 C CA . LYS A 1 188 ? -6.906 -5.910 4.256 1.00 94.31 188 LYS A CA 1
ATOM 1410 C C . LYS A 1 188 ? -7.734 -4.950 5.098 1.00 94.31 188 LYS A C 1
ATOM 1412 O O . LYS A 1 188 ? -7.196 -4.130 5.839 1.00 94.31 188 LYS A O 1
ATOM 1417 N N . HIS A 1 189 ? -9.047 -5.062 4.952 1.00 94.62 189 HIS A N 1
ATOM 1418 C CA . HIS A 1 189 ? -10.002 -4.262 5.697 1.00 94.62 189 HIS A CA 1
ATOM 1419 C C . HIS A 1 189 ? -11.163 -5.133 6.170 1.00 94.62 189 HIS A C 1
ATOM 1421 O O . HIS A 1 189 ? -11.525 -6.127 5.537 1.00 94.62 189 HIS A O 1
ATOM 1427 N N . TYR A 1 190 ? -11.749 -4.733 7.288 1.00 93.94 190 TYR A N 1
ATOM 1428 C CA . TYR A 1 190 ? -12.960 -5.295 7.854 1.00 93.94 190 TYR A CA 1
ATOM 1429 C C . TYR A 1 190 ? -13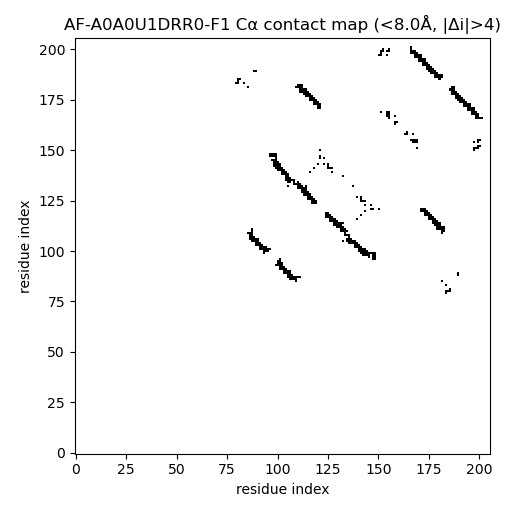.856 -4.135 8.263 1.00 93.94 190 TYR A C 1
ATOM 1431 O O . TYR A 1 190 ? -13.413 -3.191 8.917 1.00 93.94 190 TYR A O 1
ATOM 1439 N N . GLU A 1 191 ? -15.116 -4.207 7.862 1.00 95.00 191 GLU A N 1
ATOM 1440 C CA . GLU A 1 191 ? -16.122 -3.223 8.218 1.00 95.00 191 GLU A CA 1
ATOM 1441 C C . GLU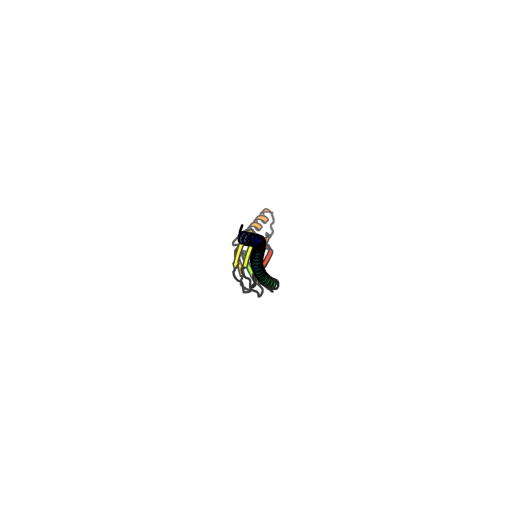 A 1 191 ? -17.379 -3.949 8.669 1.00 95.00 191 GLU A C 1
ATOM 1443 O O . GLU A 1 191 ? -17.857 -4.865 7.995 1.00 95.00 191 GLU A O 1
ATOM 1448 N N . ASN A 1 192 ? -17.920 -3.525 9.806 1.00 93.69 192 ASN A N 1
ATOM 1449 C CA . ASN A 1 192 ? -19.201 -4.010 10.281 1.00 93.69 192 ASN A CA 1
ATOM 1450 C C . ASN A 1 192 ? -20.030 -2.883 10.892 1.00 93.69 192 ASN A C 1
ATOM 1452 O O . ASN A 1 192 ? -19.517 -1.915 11.455 1.00 93.69 192 ASN A O 1
ATOM 1456 N N . SER A 1 193 ? -21.344 -3.011 10.766 1.00 92.44 193 SER A N 1
ATOM 1457 C CA . SER A 1 193 ? -22.322 -2.093 11.334 1.00 92.44 193 SER A CA 1
ATOM 1458 C C . SER A 1 193 ? -23.420 -2.903 12.005 1.00 92.44 193 SER A C 1
ATOM 1460 O O . SER A 1 193 ? -24.346 -3.387 11.354 1.00 92.44 193 SER A O 1
ATOM 1462 N N . SER A 1 194 ? -23.318 -3.028 13.324 1.00 87.06 194 SER A N 1
ATOM 1463 C CA . SER A 1 194 ? -24.199 -3.880 14.120 1.00 87.06 194 SER A CA 1
ATOM 1464 C C . SER A 1 194 ? -25.184 -3.032 14.932 1.00 87.06 194 SER A C 1
ATOM 1466 O O . SER A 1 194 ? -24.760 -2.132 15.671 1.00 87.06 194 SER A O 1
ATOM 1468 N N . PRO A 1 195 ? -26.506 -3.284 14.844 1.00 85.69 195 PRO A N 1
ATOM 1469 C CA . PRO A 1 195 ? -27.464 -2.654 15.738 1.00 85.69 195 PRO A CA 1
ATOM 1470 C C . PRO A 1 195 ? -27.332 -3.245 17.146 1.00 85.69 195 PRO A C 1
ATOM 1472 O O . PRO A 1 195 ? -27.321 -4.459 17.331 1.00 85.69 195 PRO A O 1
ATOM 1475 N N . ILE A 1 196 ? -27.299 -2.380 18.154 1.00 83.44 196 ILE A N 1
ATOM 1476 C CA . ILE A 1 196 ? -27.388 -2.739 19.563 1.00 83.44 196 ILE A CA 1
ATOM 1477 C C . ILE A 1 196 ? -28.659 -2.182 20.187 1.00 83.44 196 ILE A C 1
ATOM 1479 O O . ILE A 1 196 ? -29.036 -1.022 20.000 1.00 83.44 196 ILE A O 1
ATOM 1483 N N . VAL A 1 197 ? -29.304 -3.039 20.969 1.00 79.06 197 VAL A N 1
ATOM 1484 C CA . VAL A 1 197 ? -30.487 -2.712 21.748 1.00 79.06 197 VAL A CA 1
ATOM 1485 C C . VAL A 1 197 ? -30.051 -2.238 23.133 1.00 79.06 197 VAL A C 1
ATOM 1487 O O . VAL A 1 197 ? -29.536 -3.010 23.937 1.00 79.06 197 VAL A O 1
ATOM 1490 N N . LEU A 1 198 ? -30.271 -0.958 23.413 1.00 73.88 198 LEU A N 1
ATOM 1491 C CA . LEU A 1 198 ? -30.093 -0.349 24.723 1.00 73.88 198 LEU A CA 1
ATOM 1492 C C . LEU A 1 198 ? -31.423 -0.396 25.473 1.00 73.88 198 LEU A C 1
ATOM 1494 O O . LEU A 1 198 ? -32.422 0.170 25.023 1.00 73.88 198 LEU A O 1
ATOM 1498 N N . VAL A 1 199 ? -31.424 -1.063 26.624 1.00 67.62 199 VAL A N 1
ATOM 1499 C CA . VAL A 1 199 ? -32.587 -1.143 27.511 1.00 67.62 199 VAL A CA 1
ATOM 1500 C C . VAL A 1 199 ? -32.385 -0.161 28.659 1.00 67.62 199 VAL A C 1
ATOM 1502 O O . VAL A 1 199 ? -31.405 -0.254 29.397 1.00 67.62 199 VAL A O 1
ATOM 1505 N N . GLY A 1 200 ? -33.302 0.799 28.790 1.00 60.84 200 GLY A N 1
ATOM 1506 C CA . GLY A 1 200 ? -33.296 1.750 29.902 1.00 60.84 200 GLY A CA 1
ATOM 1507 C C . GLY A 1 200 ? -33.627 1.079 31.244 1.00 60.84 200 GLY A C 1
ATOM 1508 O O . GLY A 1 200 ? -34.245 0.010 31.264 1.00 60.84 200 GLY A O 1
ATOM 1509 N N . PRO A 1 201 ? -33.242 1.685 32.381 1.00 58.31 201 PRO A N 1
ATOM 1510 C CA . PRO A 1 201 ? -33.549 1.134 33.696 1.00 58.31 201 PRO A CA 1
ATOM 1511 C C . PRO A 1 201 ? -35.067 1.039 33.905 1.00 58.31 201 PRO A C 1
ATOM 1513 O O . PRO A 1 201 ? -35.807 1.992 33.658 1.00 58.31 201 PRO A O 1
ATOM 1516 N N . ALA A 1 202 ? -35.539 -0.119 34.374 1.00 50.66 202 ALA A N 1
ATOM 1517 C CA . ALA A 1 202 ? -36.943 -0.310 34.713 1.00 50.66 202 ALA A CA 1
ATOM 1518 C C . ALA A 1 202 ? -37.325 0.604 35.886 1.00 50.66 202 ALA A C 1
ATOM 1520 O O . ALA A 1 202 ? -36.674 0.599 36.933 1.00 50.66 202 ALA A O 1
ATOM 1521 N N . THR A 1 203 ? -38.404 1.368 35.731 1.00 50.91 203 THR A N 1
ATOM 1522 C CA . THR A 1 203 ? -39.009 2.142 36.815 1.00 50.91 203 THR A CA 1
ATOM 1523 C C . THR A 1 203 ? -39.632 1.212 37.845 1.00 50.91 203 THR A C 1
ATOM 1525 O O . THR A 1 203 ? -40.822 0.911 37.821 1.00 50.91 203 THR A O 1
ATOM 1528 N N . GLY A 1 204 ? -38.821 0.766 38.801 1.00 43.47 204 GLY A N 1
ATOM 1529 C CA . GLY A 1 204 ? -39.329 0.242 40.058 1.00 43.47 204 GLY A CA 1
ATOM 1530 C C . GLY A 1 204 ? -39.979 1.379 40.842 1.00 43.47 204 GLY A C 1
ATOM 1531 O O . GLY A 1 204 ? -39.287 2.126 41.529 1.00 43.47 204 GLY A O 1
ATOM 1532 N N . ARG A 1 205 ? -41.306 1.524 40.740 1.00 41.12 205 ARG A N 1
ATOM 1533 C CA . ARG A 1 205 ? -42.086 2.233 41.764 1.00 41.12 205 ARG A CA 1
ATOM 1534 C C . ARG A 1 205 ? -41.863 1.505 43.096 1.00 41.12 205 ARG A C 1
ATOM 1536 O O . ARG A 1 205 ? -42.222 0.334 43.206 1.00 41.12 205 ARG A O 1
ATOM 1543 N N . ARG A 1 206 ? -41.257 2.187 44.069 1.00 39.38 206 ARG A N 1
ATOM 1544 C CA . ARG A 1 206 ? -41.490 1.922 45.494 1.00 39.38 206 ARG A CA 1
ATOM 1545 C C . ARG A 1 206 ? -42.654 2.781 45.958 1.00 39.38 206 ARG A C 1
ATOM 1547 O O . ARG A 1 206 ? -42.761 3.916 45.439 1.00 39.38 206 ARG A O 1
#

pLDDT: mean 79.11, std 15.32, range [39.38, 97.12]

Secondary structure (DSSP, 8-state):
--THHHHHHHHHHHHHHHHHHHHHHHHHHHHHHHHHHHHHHHHHHHHHHHHHHHHHHHHHHHHHHHHHHHHHHHHHHHHHHHT-----EEEEEEEETTTTEEEEEEESSS-EEEEEEEEEETTEEEEEEEEEE-STT-EEEEE-TTHHHHHHHHHHHHHHHTT--SPPEEEEEEEEEEEEE-TT--EEEEEEEEEEEEEPPP----

Mean predicted aligned error: 14.48 Å

Foldseek 3Di:
DDPVVVVVVVVVVVVVVVVVVVVVVVVVVVVVVVVVVVVVVVVVVVVVVVVVVVVVVVVVVVVVVVVVVVVVVVVVLVVCLVPDDDFWDWDKDAPDLQQQKIKIFIDDQFKWAFKWKWKDWLNDIDIDTDGIDHDRGDIDIDGPGCSSVVVLVVQVVVCVVVVHLDWRKDKIKMWMKMWTAGPSRRIDIDIDIDIDIRTHDRPDDD

Sequence (206 aa):
MGAGDLVGVVGGVVGAVAGLVALIYAHKANTKSDSSNDLARTANDLASTANTLATEANTTADNALEVAKEANQYSHRDEARATERHDVHWDEGWESLQRGIYCLTKRGDDEAHDVKATVTFAGQELTRRASLITDDKTSLSFEFGSAAYDAAQQAYNDSLRRGSMSASVAVRTVQVHVDWTTRLDAPKHYENSSPIVLVGPATGRR

Organism: NCBI:txid451644

Nearest PDB structures (foldseek):
  4b7b-assembly1_A  TM=3.961E-01  e=2.263E-02  Homo sapiens
  4lsd-assembly3_H  TM=4.772E-01  e=1.230E-01  Homo sapiens
  7rxu-assembly1_A  TM=7.053E-01  e=5.938E+00  Campylobacter jejuni
  5ixm-assembly1_B  TM=6.583E-01  e=8.703E+00  Yersinia pestis
  4akr-assembly1_A  TM=2.697E-01  e=1.992E+00  Dictyostelium discoideum AX2

Radius of gyration: 48.8 Å; Cα conta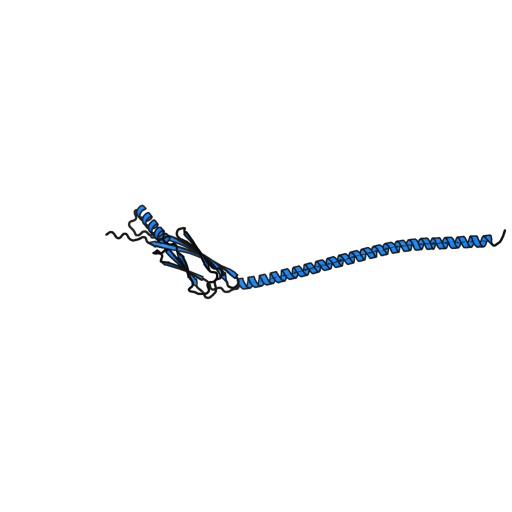cts (8 Å, |Δi|>4): 274; chains: 1; bounding box: 121×53×133 Å